Protein AF-L1JF37-F1 (afdb_monomer_lite)

Radius of gyration: 25.91 Å; chains: 1; bounding box: 65×66×70 Å

Secondary structure (DSSP, 8-state):
-PPP---PPPHHHHHHHHHHHHHHHHHHHHHHHHHHHHHHHHHHHHHHHHHHHHHHH-SS--HHHHHHHHHHHHHHHHHSSSPPSSTTSHHHHHHHHHHHHHHHHHHHHHHHHHHHHHHHTTSEEE-TTT-S-EETTEEHHHHHHHHHHHHHHHHHHHHHT--SSHHHHHHHHS-PPPPPPHHHHHHHHHHHHHHHHHTTTTT-SSHHHHHHHHHHHHHHHHHHHHHHHHHHHHHHSHHHHHHHHHHHHHHHHHHHHHHHHTTSEEE-TT-

pLDDT: mean 80.2, std 14.07, range [40.41, 97.81]

Sequence (271 aa):
MQLPLQKVRPIEEQVTLAETTSSRIHQKEEVSVESEGTRLLSGMATVLFLAGYALTHAGHMTYLQLHLFLVLPELWMRFSRPRPLSWAADSVRKVGYMSIFPLALAAITFSSAWDNFIFSKGVFTFDKGSMLGTIGAMPVEEWIWFVDHTTLASIVTLSMLRPRSQDELVAWVDAEPAKRSAVDYGMVLGCLLMSLGGLNFLASENEHLLFLGVCMFFFPPVLALQWWFGLRLFSQRPLEWLGAVGMTSSYVIGLDSWAMREGIWHLSEST

Structure (mmCIF, N/CA/C/O backbone):
data_AF-L1JF37-F1
#
_entry.id   AF-L1JF37-F1
#
loop_
_atom_site.group_PDB
_atom_site.id
_atom_site.type_symbol
_atom_site.label_atom_id
_atom_site.label_alt_id
_atom_site.label_comp_id
_atom_site.label_asym_id
_atom_site.label_entity_id
_atom_site.label_seq_id
_atom_site.pdbx_PDB_ins_code
_atom_site.Cartn_x
_atom_site.Cartn_y
_atom_site.Cartn_z
_atom_site.occupancy
_atom_site.B_iso_or_equiv
_atom_site.auth_seq_id
_atom_site.auth_comp_id
_atom_site.auth_asym_id
_atom_site.auth_atom_id
_atom_site.pdbx_PDB_model_num
ATOM 1 N N . MET A 1 1 ? 39.806 -48.217 -42.658 1.00 45.56 1 MET A N 1
ATOM 2 C CA . MET A 1 1 ? 38.649 -47.920 -41.787 1.00 45.56 1 MET A CA 1
ATOM 3 C C . MET A 1 1 ? 37.650 -47.129 -42.626 1.00 45.56 1 MET A C 1
ATOM 5 O O . MET A 1 1 ? 37.847 -45.940 -42.821 1.00 45.56 1 MET A O 1
ATOM 9 N N . GLN A 1 2 ? 36.694 -47.810 -43.267 1.00 40.41 2 GLN A N 1
ATOM 10 C CA . GLN A 1 2 ? 35.677 -47.181 -44.123 1.00 40.41 2 GLN A CA 1
ATOM 11 C C . GLN A 1 2 ? 34.463 -46.828 -43.256 1.00 40.41 2 GLN A C 1
ATOM 13 O O . GLN A 1 2 ? 33.898 -47.707 -42.610 1.00 40.41 2 GLN A O 1
ATOM 18 N N . LEU A 1 3 ? 34.101 -45.545 -43.204 1.00 44.72 3 LEU A N 1
ATOM 19 C CA . LEU A 1 3 ? 32.860 -45.082 -42.580 1.00 44.72 3 LEU A CA 1
ATOM 20 C C . LEU A 1 3 ? 31.665 -45.483 -43.465 1.00 44.72 3 LEU A C 1
ATOM 22 O O . LEU A 1 3 ? 31.765 -45.362 -44.689 1.00 44.72 3 LEU A O 1
ATOM 26 N N . PRO A 1 4 ? 30.540 -45.948 -42.892 1.00 51.28 4 PRO A N 1
ATOM 27 C CA . PRO A 1 4 ? 29.365 -46.295 -43.677 1.00 51.28 4 PRO A CA 1
ATOM 28 C C . PRO A 1 4 ? 28.695 -45.024 -44.216 1.00 51.28 4 PRO A C 1
ATOM 30 O O . PRO A 1 4 ? 28.443 -44.073 -43.478 1.00 51.28 4 PRO A O 1
ATOM 33 N N . LEU A 1 5 ? 28.395 -45.022 -45.517 1.00 47.44 5 LEU A N 1
ATOM 34 C CA . LEU A 1 5 ? 27.640 -43.967 -46.189 1.00 47.44 5 LEU A CA 1
ATOM 35 C C . LEU A 1 5 ? 26.220 -43.902 -45.610 1.00 47.44 5 LEU A C 1
ATOM 37 O O . LEU A 1 5 ? 25.407 -44.807 -45.806 1.00 47.44 5 LEU A O 1
ATOM 41 N N . GLN A 1 6 ? 25.926 -42.821 -44.890 1.00 54.16 6 GLN A N 1
ATOM 42 C CA . GLN A 1 6 ? 24.590 -42.522 -44.395 1.00 54.16 6 GLN A CA 1
ATOM 43 C C . GLN A 1 6 ? 23.690 -42.217 -45.601 1.00 54.16 6 GLN A C 1
ATOM 45 O O . GLN A 1 6 ? 23.930 -41.275 -46.355 1.00 54.16 6 GLN A O 1
ATOM 50 N N . LYS A 1 7 ? 22.679 -43.062 -45.818 1.00 55.09 7 LYS A N 1
ATOM 51 C CA . LYS A 1 7 ? 21.731 -42.958 -46.933 1.00 55.09 7 LYS A CA 1
ATOM 52 C C . LYS A 1 7 ? 20.938 -41.651 -46.780 1.00 55.09 7 LYS A C 1
ATOM 54 O O . LYS A 1 7 ? 20.049 -41.561 -45.935 1.00 55.09 7 LYS A O 1
ATOM 59 N N . VAL A 1 8 ? 21.303 -40.624 -47.547 1.00 57.53 8 VAL A N 1
ATOM 60 C CA . VAL A 1 8 ? 20.603 -39.331 -47.570 1.00 57.53 8 VAL A CA 1
ATOM 61 C C . VAL A 1 8 ? 19.194 -39.576 -48.110 1.00 57.53 8 VAL A C 1
ATOM 63 O O . VAL A 1 8 ? 19.038 -40.043 -49.238 1.00 57.53 8 VAL A O 1
ATOM 66 N N . ARG A 1 9 ? 18.170 -39.333 -47.281 1.00 63.81 9 ARG A N 1
ATOM 67 C CA . ARG A 1 9 ? 16.766 -39.478 -47.692 1.00 63.81 9 ARG A CA 1
ATOM 68 C C . ARG A 1 9 ? 16.417 -38.430 -48.757 1.00 63.81 9 ARG A C 1
ATOM 70 O O . ARG A 1 9 ? 16.884 -37.296 -48.608 1.00 63.81 9 ARG A O 1
ATOM 77 N N . PRO A 1 10 ? 15.618 -38.778 -49.784 1.00 69.81 10 PRO A N 1
ATOM 78 C CA . PRO A 1 10 ? 15.202 -37.849 -50.833 1.00 69.81 10 PRO A CA 1
ATOM 79 C C . PRO A 1 10 ? 14.579 -36.581 -50.244 1.00 69.81 10 PRO A C 1
ATOM 81 O O . PRO A 1 10 ? 13.869 -36.645 -49.241 1.00 69.81 10 PRO A O 1
ATOM 84 N N . ILE A 1 11 ? 14.844 -35.432 -50.867 1.00 61.59 11 ILE A N 1
ATOM 85 C CA . ILE A 1 11 ? 14.407 -34.109 -50.388 1.00 61.59 11 ILE A CA 1
ATOM 86 C C . ILE A 1 11 ? 12.882 -34.059 -50.195 1.00 61.59 11 ILE A C 1
ATOM 88 O O . ILE A 1 11 ? 12.413 -33.522 -49.196 1.00 61.59 11 ILE A O 1
ATOM 92 N N . GLU A 1 12 ? 12.118 -34.694 -51.084 1.00 63.84 12 GLU A N 1
ATOM 93 C CA . GLU A 1 12 ? 10.652 -34.774 -51.010 1.00 63.84 12 GLU A CA 1
ATOM 94 C C . GLU A 1 12 ? 10.166 -35.454 -49.720 1.00 63.84 12 GLU A C 1
ATOM 96 O O . GLU A 1 12 ? 9.280 -34.938 -49.046 1.00 63.84 12 GLU A O 1
ATOM 101 N N . GLU A 1 13 ? 10.815 -36.545 -49.301 1.00 65.81 13 GLU A N 1
ATOM 102 C CA . GLU A 1 13 ? 10.461 -37.272 -48.077 1.00 65.81 13 GLU A CA 1
ATOM 103 C C . GLU A 1 13 ? 10.762 -36.442 -46.814 1.00 65.81 13 GLU A C 1
ATOM 105 O O . GLU A 1 13 ? 10.062 -36.556 -45.809 1.00 65.81 13 GLU A O 1
ATOM 110 N N . GLN A 1 14 ? 11.775 -35.568 -46.860 1.00 57.34 14 GLN A N 1
ATOM 111 C CA . GLN A 1 14 ? 12.105 -34.668 -45.749 1.00 57.34 14 GLN A CA 1
ATOM 112 C C . GLN A 1 14 ? 11.117 -33.500 -45.630 1.00 57.34 14 GLN A C 1
ATOM 114 O O . GLN A 1 14 ? 10.753 -33.132 -44.512 1.00 57.34 14 GLN A O 1
ATOM 119 N N . VAL A 1 15 ? 10.654 -32.954 -46.759 1.00 64.44 15 VAL A N 1
ATOM 120 C CA . VAL A 1 15 ? 9.655 -31.872 -46.795 1.00 64.44 15 VAL A CA 1
ATOM 121 C C . VAL A 1 15 ? 8.311 -32.368 -46.260 1.00 64.44 15 VAL A C 1
ATOM 123 O O . VAL A 1 15 ? 7.755 -31.751 -45.353 1.00 64.44 15 VAL A O 1
ATOM 126 N N . THR A 1 16 ? 7.840 -33.539 -46.701 1.00 67.69 16 THR A N 1
ATOM 127 C CA . THR A 1 16 ? 6.579 -34.116 -46.202 1.00 67.69 16 THR A CA 1
ATOM 128 C C . THR A 1 16 ? 6.644 -34.431 -44.704 1.00 67.69 16 THR A C 1
ATOM 130 O O . THR A 1 16 ? 5.673 -34.217 -43.973 1.00 67.69 16 THR A O 1
ATOM 133 N N . LEU A 1 17 ? 7.795 -34.902 -44.203 1.00 64.25 17 LEU A N 1
ATOM 134 C CA . LEU A 1 17 ? 7.979 -35.164 -42.773 1.00 64.25 17 LEU A CA 1
ATOM 135 C C . LEU A 1 17 ? 7.948 -33.866 -41.948 1.00 64.25 17 LEU A C 1
ATOM 137 O O . LEU A 1 17 ? 7.364 -33.846 -40.862 1.00 64.25 17 LEU A O 1
ATOM 141 N N . ALA A 1 18 ? 8.550 -32.789 -42.460 1.00 60.25 18 ALA A N 1
ATOM 142 C CA . ALA A 1 18 ? 8.561 -31.478 -41.814 1.00 60.25 18 ALA A CA 1
ATOM 143 C C . ALA A 1 18 ? 7.156 -30.854 -41.763 1.00 60.25 18 ALA A C 1
ATOM 145 O O . ALA A 1 18 ? 6.733 -30.403 -40.698 1.00 60.25 18 ALA A O 1
ATOM 146 N N . GLU A 1 19 ? 6.396 -30.915 -42.858 1.00 66.88 19 GLU A N 1
ATOM 147 C CA . GLU A 1 19 ? 5.010 -30.425 -42.924 1.00 66.88 19 GLU A CA 1
ATOM 148 C C . GLU A 1 19 ? 4.081 -31.211 -41.990 1.00 66.88 19 GLU A C 1
ATOM 150 O O . GLU A 1 19 ? 3.314 -30.626 -41.224 1.00 66.88 19 GLU A O 1
ATOM 155 N N . THR A 1 20 ? 4.207 -32.541 -41.964 1.00 64.88 20 THR A N 1
ATOM 156 C CA . THR A 1 20 ? 3.400 -33.400 -41.079 1.00 64.88 20 THR A CA 1
ATOM 157 C C . THR A 1 20 ? 3.729 -33.158 -39.602 1.00 64.88 20 THR A C 1
ATOM 159 O O . THR A 1 20 ? 2.848 -33.199 -38.741 1.00 64.88 20 THR A O 1
ATOM 162 N N . THR A 1 21 ? 4.998 -32.885 -39.288 1.00 64.31 21 THR A N 1
ATOM 163 C CA . THR A 1 21 ? 5.436 -32.570 -37.920 1.00 64.31 21 THR A CA 1
ATOM 164 C C . THR A 1 21 ? 4.951 -31.185 -37.493 1.00 64.31 21 THR A C 1
ATOM 166 O O . THR A 1 21 ? 4.435 -31.046 -36.386 1.00 64.31 21 THR A O 1
ATOM 169 N N . SER A 1 22 ? 5.034 -30.183 -38.373 1.00 56.69 22 SER A N 1
ATOM 170 C CA . SER A 1 22 ? 4.529 -28.826 -38.124 1.00 56.69 22 SER A CA 1
ATOM 171 C C . SER A 1 22 ? 3.009 -28.808 -37.912 1.00 56.69 22 SER A C 1
ATOM 173 O O . SER A 1 22 ? 2.538 -28.257 -36.917 1.00 56.69 22 SER A O 1
ATOM 175 N N . SER A 1 23 ? 2.251 -29.515 -38.757 1.00 62.59 23 SER A N 1
ATOM 176 C CA . SER A 1 23 ? 0.798 -29.688 -38.614 1.00 62.59 23 SER A CA 1
ATOM 177 C C . SER A 1 23 ? 0.416 -30.339 -37.278 1.00 62.59 23 SER A C 1
ATOM 179 O O . SER A 1 23 ? -0.472 -29.848 -36.580 1.00 62.59 23 SER A O 1
ATOM 181 N N . ARG A 1 24 ? 1.123 -31.402 -36.866 1.00 61.50 24 ARG A N 1
ATOM 182 C CA . ARG A 1 24 ? 0.875 -32.072 -35.578 1.00 61.50 24 ARG A CA 1
ATOM 183 C C . ARG A 1 24 ? 1.222 -31.204 -34.371 1.00 61.50 24 ARG A C 1
ATOM 185 O O . ARG A 1 24 ? 0.562 -31.336 -33.343 1.00 61.50 24 ARG A O 1
ATOM 192 N N . ILE A 1 25 ? 2.247 -30.357 -34.464 1.00 60.72 25 ILE A N 1
ATOM 193 C CA . ILE A 1 25 ? 2.616 -29.429 -33.386 1.00 60.72 25 ILE A CA 1
ATOM 194 C C . ILE A 1 25 ? 1.531 -28.365 -33.223 1.00 60.72 25 ILE A C 1
ATOM 196 O O . ILE A 1 25 ? 1.030 -28.208 -32.112 1.00 60.72 25 ILE A O 1
ATOM 200 N N . HIS A 1 26 ? 1.093 -27.728 -34.313 1.00 52.47 26 HIS A N 1
ATOM 201 C CA . HIS A 1 26 ? 0.022 -26.729 -34.251 1.00 52.47 26 HIS A CA 1
ATOM 202 C C . HIS A 1 26 ? -1.296 -27.305 -33.734 1.00 52.47 26 HIS A C 1
ATOM 204 O O . HIS A 1 26 ? -1.900 -26.727 -32.836 1.00 52.47 26 HIS A O 1
ATOM 210 N N . GLN A 1 27 ? -1.694 -28.489 -34.203 1.00 56.81 27 GLN A N 1
ATOM 211 C CA . GLN A 1 27 ? -2.919 -29.134 -33.729 1.00 56.81 27 GLN A CA 1
ATOM 212 C C . GLN A 1 27 ? -2.840 -29.506 -32.236 1.00 56.81 27 GLN A C 1
ATOM 214 O O . GLN A 1 27 ? -3.824 -29.406 -31.505 1.00 56.81 27 GLN A O 1
ATOM 219 N N . LYS A 1 28 ? -1.663 -29.924 -31.753 1.00 52.75 28 LYS A N 1
ATOM 220 C CA . LYS A 1 28 ? -1.452 -30.246 -30.335 1.00 52.75 28 LYS A CA 1
ATOM 221 C C . LYS A 1 28 ? -1.430 -28.991 -29.456 1.00 52.75 28 LYS A C 1
ATOM 223 O O . LYS A 1 28 ? -1.910 -29.050 -28.324 1.00 52.75 28 LYS A O 1
ATOM 228 N N . GLU A 1 29 ? -0.898 -27.878 -29.957 1.00 51.09 29 GLU A N 1
ATOM 229 C CA . GLU A 1 29 ? -0.951 -26.579 -29.279 1.00 51.09 29 GLU A CA 1
ATOM 230 C C . GLU A 1 29 ? -2.384 -26.047 -29.188 1.00 51.09 29 GLU A C 1
ATOM 232 O O . GLU A 1 29 ? -2.806 -25.681 -28.093 1.00 51.09 29 GLU A O 1
ATOM 237 N N . GLU A 1 30 ? -3.162 -26.087 -30.273 1.00 53.62 30 GLU A N 1
ATOM 238 C CA . GLU A 1 30 ? -4.569 -25.654 -30.282 1.00 53.62 30 GLU A CA 1
ATOM 239 C C . GLU A 1 30 ? -5.420 -26.431 -29.271 1.00 53.62 30 GLU A C 1
ATOM 241 O O . GLU A 1 30 ? -6.056 -25.832 -28.402 1.00 53.62 30 GLU A O 1
ATOM 246 N N . VAL A 1 31 ? -5.354 -27.768 -29.299 1.00 56.53 31 VAL A N 1
ATOM 247 C CA . VAL A 1 31 ? -6.120 -28.630 -28.379 1.00 56.53 31 VAL A CA 1
ATOM 248 C C . VAL A 1 31 ? -5.684 -28.430 -26.919 1.00 56.53 31 VAL A C 1
ATOM 250 O O . VAL A 1 31 ? -6.507 -28.472 -25.998 1.00 56.53 31 VAL A O 1
ATOM 253 N N . SER A 1 32 ? -4.393 -28.178 -26.675 1.00 55.88 32 SER A N 1
ATOM 254 C CA . SER A 1 32 ? -3.889 -27.874 -25.331 1.00 55.88 32 SER A CA 1
ATOM 255 C C . SER A 1 32 ? -4.388 -26.519 -24.828 1.00 55.88 32 SER A C 1
ATOM 257 O O . SER A 1 32 ? -4.741 -26.403 -23.653 1.00 55.88 32 SER A O 1
ATOM 259 N N . VAL A 1 33 ? -4.426 -25.502 -25.690 1.00 59.31 33 VAL A N 1
ATOM 260 C CA . VAL A 1 33 ? -4.891 -24.151 -25.346 1.00 59.31 33 VAL A CA 1
ATOM 261 C C . VAL A 1 33 ? -6.389 -24.150 -25.057 1.00 59.31 33 VAL A C 1
ATOM 263 O O . VAL A 1 33 ? -6.805 -23.549 -24.064 1.00 59.31 33 VAL A O 1
ATOM 266 N N . GLU A 1 34 ? -7.176 -24.867 -25.860 1.00 58.50 34 GLU A N 1
ATOM 267 C CA . GLU A 1 34 ? -8.627 -24.963 -25.704 1.00 58.50 34 GLU A CA 1
ATOM 268 C C . GLU A 1 34 ? -9.007 -25.681 -24.399 1.00 58.50 34 GLU A C 1
ATOM 270 O O . GLU A 1 34 ? -9.746 -25.119 -23.590 1.00 58.50 34 GLU A O 1
ATOM 275 N N . SER A 1 35 ? -8.413 -26.849 -24.105 1.00 59.47 35 SER A N 1
ATOM 276 C CA . SER A 1 35 ? -8.734 -27.596 -22.872 1.00 59.47 35 SER A CA 1
ATOM 277 C C . SER A 1 35 ? -8.312 -26.867 -21.588 1.00 59.47 35 SER A C 1
ATOM 279 O O . SER A 1 35 ? -8.957 -26.995 -20.544 1.00 59.47 35 SER A O 1
ATOM 281 N N . GLU A 1 36 ? -7.236 -26.080 -21.646 1.00 60.03 36 GLU A N 1
ATOM 282 C CA . GLU A 1 36 ? -6.766 -25.286 -20.512 1.00 60.03 36 GLU A CA 1
ATOM 283 C C . GLU A 1 36 ? -7.649 -24.049 -20.309 1.00 60.03 36 GLU A C 1
ATOM 285 O O . GLU A 1 36 ? -8.001 -23.738 -19.173 1.00 60.03 36 GLU A O 1
ATOM 290 N N . GLY A 1 37 ? -8.099 -23.406 -21.393 1.00 59.78 37 GLY A N 1
ATOM 291 C CA . GLY A 1 37 ? -9.076 -22.315 -21.342 1.00 59.78 37 GLY A CA 1
ATOM 292 C C . GLY A 1 37 ? -10.390 -22.735 -20.680 1.00 59.78 37 GLY A C 1
ATOM 293 O O . GLY A 1 37 ? -10.878 -22.041 -19.786 1.00 59.78 37 GLY A O 1
ATOM 294 N N . THR A 1 38 ? -10.925 -23.910 -21.024 1.00 63.88 38 THR A N 1
ATOM 295 C CA . THR A 1 38 ? -12.157 -24.435 -20.406 1.00 63.88 38 THR A CA 1
ATOM 296 C C . THR A 1 38 ? -11.980 -24.723 -18.911 1.00 63.88 38 THR A C 1
ATOM 298 O O . THR A 1 38 ? -12.870 -24.428 -18.114 1.00 63.88 38 THR A O 1
ATOM 301 N N . ARG A 1 39 ? -10.819 -25.253 -18.498 1.00 65.19 39 ARG A N 1
ATOM 302 C CA . ARG A 1 39 ? -10.510 -25.518 -17.078 1.00 65.19 39 ARG A CA 1
ATOM 303 C C . ARG A 1 39 ? -10.412 -24.237 -16.255 1.00 65.19 39 ARG A C 1
ATOM 305 O O . ARG A 1 39 ? -10.885 -24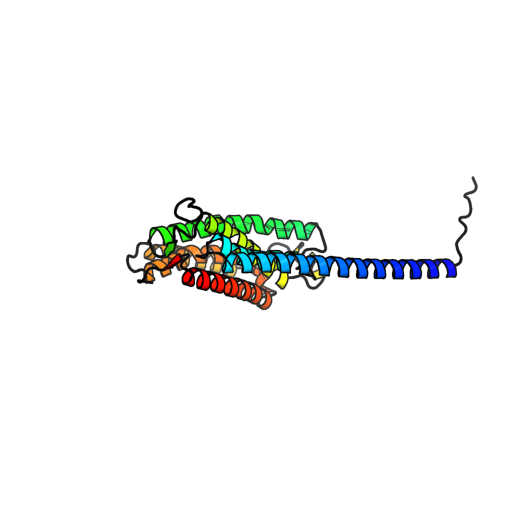.209 -15.123 1.00 65.19 39 ARG A O 1
ATOM 312 N N . LEU A 1 40 ? -9.826 -23.185 -16.819 1.00 62.56 40 LEU A N 1
ATOM 313 C CA . LEU A 1 40 ? -9.704 -21.888 -16.155 1.00 62.56 40 LEU A CA 1
ATOM 314 C C . LEU A 1 40 ? -11.058 -21.211 -15.961 1.00 62.56 40 LEU A C 1
ATOM 316 O O . LEU A 1 40 ? -11.368 -20.774 -14.855 1.00 62.56 40 LEU A O 1
ATOM 320 N N . LEU A 1 41 ? -11.885 -21.194 -17.008 1.00 65.62 41 LEU A N 1
ATOM 321 C CA . LEU A 1 41 ? -13.245 -20.660 -16.935 1.00 65.62 41 LEU A CA 1
ATOM 322 C C . LEU A 1 41 ? -14.101 -21.440 -15.929 1.00 65.62 41 LEU A C 1
ATOM 324 O O . LEU A 1 41 ? -14.813 -20.833 -15.133 1.00 65.62 41 LEU A O 1
ATOM 328 N N . SER A 1 42 ? -13.974 -22.771 -15.901 1.00 68.06 42 SER A N 1
ATOM 329 C CA . SER A 1 42 ? -14.635 -23.615 -14.901 1.00 68.06 42 SER A CA 1
ATOM 330 C C . SER A 1 42 ? -14.177 -23.288 -13.479 1.00 68.06 42 SER A C 1
ATOM 332 O O . SER A 1 42 ? -15.019 -23.160 -12.597 1.00 68.06 42 SER A O 1
ATOM 334 N N . GLY A 1 43 ? -12.869 -23.138 -13.246 1.00 67.94 43 GLY A N 1
ATOM 335 C CA . GLY A 1 43 ? -12.333 -22.804 -11.925 1.00 67.94 43 GLY A CA 1
ATOM 336 C C . GLY A 1 43 ? -12.818 -21.441 -11.434 1.00 67.94 43 GLY A C 1
ATOM 337 O O . GLY A 1 43 ? -13.275 -21.320 -10.302 1.00 67.94 43 GLY A O 1
ATOM 338 N N . MET A 1 44 ? -12.805 -20.427 -12.300 1.00 66.50 44 MET A N 1
ATOM 339 C CA . MET A 1 44 ? -13.330 -19.099 -11.972 1.00 66.50 44 MET A CA 1
ATOM 340 C C . MET A 1 44 ? -14.822 -19.113 -11.667 1.00 66.50 44 MET A C 1
ATOM 342 O O . MET A 1 44 ? -15.246 -18.490 -10.700 1.00 66.50 44 MET A O 1
ATOM 346 N N . ALA A 1 45 ? -15.612 -19.826 -12.472 1.00 70.69 45 ALA A N 1
ATOM 347 C CA . ALA A 1 45 ? -17.041 -19.964 -12.233 1.00 70.69 45 ALA A CA 1
ATOM 348 C C . ALA A 1 45 ? -17.305 -20.615 -10.871 1.00 70.69 45 ALA A C 1
ATOM 350 O O . ALA A 1 45 ? -18.184 -20.161 -10.146 1.00 70.69 45 ALA A O 1
ATOM 351 N N . THR A 1 46 ? -16.507 -21.614 -10.478 1.00 73.94 46 THR A N 1
ATOM 352 C CA . THR A 1 46 ? -16.585 -22.214 -9.141 1.00 73.94 46 THR A CA 1
ATOM 353 C C . THR A 1 46 ? -16.249 -21.208 -8.045 1.00 73.94 46 THR A C 1
ATOM 355 O O . THR A 1 46 ? -16.995 -21.115 -7.077 1.00 73.94 46 THR A O 1
ATOM 358 N N . VAL A 1 47 ? -15.175 -20.428 -8.177 1.00 69.06 47 VAL A N 1
ATOM 359 C CA . VAL A 1 47 ? -14.800 -19.463 -7.132 1.00 69.06 47 VAL A CA 1
ATOM 360 C C . VAL A 1 47 ? -15.816 -18.316 -7.033 1.00 69.06 47 VAL A C 1
ATOM 362 O O . VAL A 1 47 ? -16.221 -17.965 -5.929 1.00 69.06 47 VAL A O 1
ATOM 365 N N . LEU A 1 48 ? -16.299 -17.783 -8.159 1.00 74.25 48 LEU A N 1
ATOM 366 C CA . LEU A 1 48 ? -17.359 -16.766 -8.188 1.00 74.25 48 LEU A CA 1
ATOM 367 C C . LEU A 1 48 ? -18.674 -17.299 -7.615 1.00 74.25 48 LEU A C 1
ATOM 369 O O . LEU A 1 48 ? -19.353 -16.590 -6.876 1.00 74.25 48 LEU A O 1
ATOM 373 N N . PHE A 1 49 ? -19.017 -18.554 -7.912 1.00 78.25 49 PHE A N 1
ATOM 374 C CA . PHE A 1 49 ? -20.172 -19.220 -7.321 1.00 78.25 49 PHE A CA 1
ATOM 375 C C . PHE A 1 49 ? -20.015 -19.372 -5.808 1.00 78.25 49 PHE A C 1
ATOM 377 O O . PHE A 1 49 ? -20.945 -19.058 -5.078 1.00 78.25 49 PHE A O 1
ATOM 384 N N . LEU A 1 50 ? -18.846 -19.797 -5.320 1.00 73.94 50 LEU A N 1
ATOM 385 C CA . LEU A 1 50 ? -18.578 -19.919 -3.885 1.00 73.94 50 LEU A CA 1
ATOM 386 C C . LEU A 1 50 ? -18.601 -18.557 -3.180 1.00 73.94 50 LEU A C 1
ATOM 388 O O . LEU A 1 50 ? -19.164 -18.461 -2.094 1.00 73.94 50 LEU A O 1
ATOM 392 N N . ALA A 1 51 ? -18.060 -17.506 -3.803 1.00 71.88 51 ALA A N 1
ATOM 393 C CA . ALA A 1 51 ? -18.121 -16.141 -3.282 1.00 71.88 51 ALA A CA 1
ATOM 394 C C . ALA A 1 51 ? -19.570 -15.626 -3.227 1.00 71.88 51 ALA A C 1
ATOM 396 O O . ALA A 1 51 ? -20.019 -15.148 -2.188 1.00 71.88 51 ALA A O 1
ATOM 397 N N . GLY A 1 52 ? -20.342 -15.797 -4.306 1.00 75.19 52 GLY A N 1
ATOM 398 C CA . GLY A 1 52 ? -21.760 -15.427 -4.344 1.00 75.19 52 GLY A CA 1
ATOM 399 C C . GLY A 1 52 ? -22.625 -16.250 -3.383 1.00 75.19 52 GLY A C 1
ATOM 400 O O . GLY A 1 52 ? -23.530 -15.719 -2.740 1.00 75.19 52 GLY A O 1
ATOM 401 N N . TYR A 1 53 ? -22.326 -17.538 -3.223 1.00 75.56 53 TYR A N 1
ATOM 402 C CA . TYR A 1 53 ? -22.983 -18.409 -2.252 1.00 75.56 53 TYR A CA 1
ATOM 403 C C . TYR A 1 53 ? -22.680 -17.965 -0.816 1.00 75.56 53 TYR A C 1
ATOM 405 O O . TYR A 1 53 ? -23.600 -17.835 -0.011 1.00 75.56 53 TYR A O 1
ATOM 413 N N . ALA A 1 54 ? -21.414 -17.667 -0.508 1.00 69.62 54 ALA A N 1
ATOM 414 C CA . ALA A 1 54 ? -20.998 -17.172 0.801 1.00 69.62 54 ALA A CA 1
ATOM 415 C C . ALA A 1 54 ? -21.693 -15.851 1.165 1.00 69.62 54 ALA A C 1
ATOM 417 O O . ALA A 1 54 ? -22.160 -15.715 2.293 1.00 69.62 54 ALA A O 1
ATOM 418 N N . LEU A 1 55 ? -21.829 -14.924 0.210 1.00 70.25 55 LEU A N 1
ATOM 419 C CA . LEU A 1 55 ? -22.546 -13.661 0.411 1.00 70.25 55 LEU A CA 1
ATOM 420 C C . LEU A 1 55 ? -24.047 -13.849 0.650 1.00 70.25 55 LEU A C 1
ATOM 422 O O . LEU A 1 55 ? -24.631 -13.175 1.486 1.00 70.25 55 LEU A O 1
ATOM 426 N N . THR A 1 56 ? -24.686 -14.756 -0.087 1.00 69.62 56 THR A N 1
ATOM 427 C CA . THR A 1 56 ? -26.147 -14.945 -0.014 1.00 69.62 56 THR A CA 1
ATOM 428 C C . THR A 1 56 ? -26.606 -15.731 1.213 1.00 69.62 56 THR A C 1
ATOM 430 O O . THR A 1 56 ? -27.777 -15.652 1.575 1.00 69.62 56 THR A O 1
ATOM 433 N N . HIS A 1 57 ? -25.708 -16.487 1.850 1.00 65.81 57 HIS A N 1
ATOM 434 C CA . HIS A 1 57 ? -26.033 -17.362 2.984 1.00 65.81 57 HIS A CA 1
ATOM 435 C C . HIS A 1 57 ? -25.436 -16.888 4.314 1.00 65.81 57 HIS A C 1
ATOM 437 O O . HIS A 1 57 ? -25.695 -17.501 5.351 1.00 65.81 57 HIS A O 1
ATOM 443 N N . ALA A 1 58 ? -24.654 -15.809 4.309 1.00 67.75 58 ALA A N 1
ATOM 444 C CA . ALA A 1 58 ? -24.195 -15.173 5.529 1.00 67.75 58 ALA A CA 1
ATOM 445 C C . ALA A 1 58 ? -25.225 -14.140 6.001 1.00 67.75 58 ALA A C 1
ATOM 447 O O . ALA A 1 58 ? -25.680 -13.303 5.230 1.00 67.75 58 ALA A O 1
ATOM 448 N N . GLY A 1 59 ? -25.594 -14.194 7.284 1.00 70.31 59 GLY A N 1
ATOM 449 C CA . GLY A 1 59 ? -26.440 -13.161 7.895 1.00 70.31 59 GLY A CA 1
ATOM 450 C C . GLY A 1 59 ? -25.720 -11.819 8.090 1.00 70.31 59 GLY A C 1
ATOM 451 O O . GLY A 1 59 ? -26.381 -10.819 8.347 1.00 70.31 59 GLY A O 1
ATOM 452 N N . HIS A 1 60 ? -24.386 -11.811 7.983 1.00 82.31 60 HIS A N 1
ATOM 453 C CA . HIS A 1 60 ? -23.498 -10.653 8.098 1.00 82.31 60 HIS A CA 1
ATOM 454 C C . HIS A 1 60 ? -22.216 -10.920 7.298 1.00 82.31 60 HIS A C 1
ATOM 456 O O . HIS A 1 60 ? -21.703 -12.043 7.355 1.00 82.31 60 HIS A O 1
ATOM 462 N N . MET A 1 61 ? -21.681 -9.924 6.585 1.00 86.81 61 MET A N 1
ATOM 463 C CA . MET A 1 61 ? -20.427 -10.095 5.848 1.00 86.81 61 MET A CA 1
ATOM 464 C C . MET A 1 61 ? -19.239 -10.159 6.812 1.00 86.81 61 MET A C 1
ATOM 466 O O . MET A 1 61 ? -19.101 -9.325 7.705 1.00 86.81 61 MET A O 1
ATOM 470 N N . THR A 1 62 ? -18.374 -11.155 6.657 1.00 90.62 62 THR A N 1
ATOM 471 C CA . THR A 1 62 ? -17.128 -11.233 7.431 1.00 90.62 62 THR A CA 1
ATOM 472 C C . THR A 1 62 ? -15.984 -10.571 6.679 1.00 90.62 62 THR A C 1
ATOM 474 O O . THR A 1 62 ? -15.986 -10.488 5.448 1.00 90.62 62 THR A O 1
ATOM 477 N N . TYR A 1 63 ? -14.955 -10.160 7.412 1.00 90.69 63 TYR A N 1
ATOM 478 C CA . TYR A 1 63 ? -13.747 -9.616 6.809 1.00 90.69 63 TYR A CA 1
ATOM 479 C C . TYR A 1 63 ? -13.092 -10.659 5.879 1.00 90.69 63 TYR A C 1
ATOM 481 O O . TYR A 1 63 ? -12.767 -10.379 4.729 1.00 90.69 63 TYR A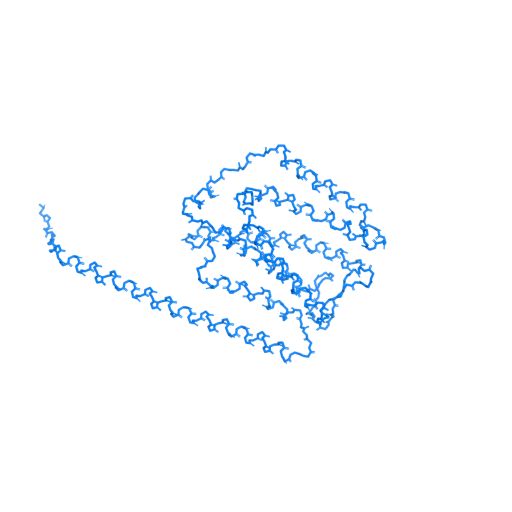 O 1
ATOM 489 N N . LEU A 1 64 ? -13.050 -11.930 6.282 1.00 88.38 64 LEU A N 1
ATOM 490 C CA . LEU A 1 64 ? -12.530 -12.990 5.413 1.00 88.38 64 LEU A CA 1
ATOM 491 C C . LEU A 1 64 ? -13.317 -13.149 4.094 1.00 88.38 64 LEU A C 1
ATOM 493 O O . LEU A 1 64 ? -12.733 -13.493 3.065 1.00 88.38 64 LEU A O 1
ATOM 497 N N . GLN A 1 65 ? -14.632 -12.909 4.097 1.00 88.56 65 GLN A N 1
ATOM 498 C CA . GLN A 1 65 ? -15.426 -12.918 2.865 1.00 88.56 65 GLN A CA 1
ATOM 499 C C . GLN A 1 65 ? -15.067 -11.748 1.951 1.00 88.56 65 GLN A C 1
ATOM 501 O O . GLN A 1 65 ? -14.988 -11.952 0.741 1.00 88.56 65 GLN A O 1
ATOM 506 N N . LEU A 1 66 ? -14.795 -10.564 2.507 1.00 90.00 66 LEU A N 1
ATOM 507 C CA . LEU A 1 66 ? -14.286 -9.424 1.743 1.00 90.00 66 LEU A CA 1
ATOM 508 C C . LEU A 1 66 ? -12.952 -9.769 1.062 1.00 90.00 66 LEU A C 1
ATOM 510 O O . LEU A 1 66 ? -12.791 -9.509 -0.131 1.00 90.00 66 LEU A O 1
ATOM 514 N N . HIS A 1 67 ? -12.032 -10.431 1.773 1.00 89.69 67 HIS A N 1
ATOM 515 C CA . HIS A 1 67 ? -10.735 -10.853 1.221 1.00 89.69 67 HIS A CA 1
ATOM 516 C C . HIS A 1 67 ? -10.858 -11.745 -0.004 1.00 89.69 67 HIS A C 1
ATOM 518 O O . HIS A 1 67 ? -10.022 -11.655 -0.902 1.00 89.69 67 HIS A O 1
ATOM 524 N N . LEU A 1 68 ? -11.908 -12.568 -0.100 1.00 88.00 68 LEU A N 1
ATOM 525 C CA . LEU A 1 68 ? -12.129 -13.369 -1.304 1.00 88.00 68 LEU A CA 1
ATOM 526 C C . LEU A 1 68 ? -12.156 -12.475 -2.542 1.00 88.00 68 LEU A C 1
ATOM 528 O O . LEU A 1 68 ? -11.504 -12.811 -3.526 1.00 88.00 68 LEU A O 1
ATOM 532 N N . PHE A 1 69 ? -12.819 -11.318 -2.470 1.00 88.62 69 PHE A N 1
ATOM 533 C CA . PHE A 1 69 ? -12.904 -10.360 -3.571 1.00 88.62 69 PHE A CA 1
ATOM 534 C C . PHE A 1 69 ? -11.566 -9.705 -3.892 1.00 88.62 69 PHE A C 1
ATOM 536 O O . PHE A 1 69 ? -11.338 -9.373 -5.050 1.00 88.62 69 PHE A O 1
ATOM 543 N N . LEU A 1 70 ? -10.654 -9.571 -2.934 1.00 88.31 70 LEU A N 1
ATOM 544 C CA . LEU A 1 70 ? -9.299 -9.104 -3.223 1.00 88.31 70 LEU A CA 1
ATOM 545 C C . LEU A 1 70 ? -8.478 -10.181 -3.954 1.00 88.31 70 LEU A C 1
ATOM 547 O O . LEU A 1 70 ? -7.817 -9.891 -4.950 1.00 88.31 70 LEU A O 1
ATOM 551 N N . VAL A 1 71 ? -8.626 -11.444 -3.548 1.00 87.38 71 VAL A N 1
ATOM 552 C CA . VAL A 1 71 ? -7.890 -12.588 -4.108 1.00 87.38 71 VAL A CA 1
ATOM 553 C C . VAL A 1 71 ? -8.404 -13.011 -5.495 1.00 87.38 71 VAL A C 1
ATOM 555 O O . VAL A 1 71 ? -7.628 -13.494 -6.325 1.00 87.38 71 VAL A O 1
ATOM 558 N N . LEU A 1 72 ? -9.696 -12.835 -5.805 1.00 85.38 72 LEU A N 1
ATOM 559 C CA . LEU A 1 72 ? -10.272 -13.210 -7.111 1.00 85.38 72 LEU A CA 1
ATOM 560 C C . LEU A 1 72 ? -9.526 -12.618 -8.319 1.00 85.38 72 LEU A C 1
ATOM 562 O O . LEU A 1 72 ? -9.143 -13.396 -9.201 1.00 85.38 72 LEU A O 1
ATOM 566 N N . PRO A 1 73 ? -9.319 -11.289 -8.417 1.00 84.75 73 PRO A N 1
ATOM 567 C CA . PRO A 1 73 ? -8.600 -10.702 -9.539 1.00 84.75 73 PRO A CA 1
ATOM 568 C C . PRO A 1 73 ? -7.145 -11.174 -9.601 1.00 84.75 73 PRO A C 1
ATOM 570 O O . PRO A 1 73 ? -6.629 -11.376 -10.700 1.00 84.75 73 PRO A O 1
ATOM 573 N N . GLU A 1 74 ? -6.489 -11.427 -8.465 1.00 83.00 74 GLU A N 1
ATOM 574 C CA . GLU A 1 74 ? -5.127 -11.972 -8.446 1.00 83.00 74 GLU A CA 1
ATOM 575 C C . GLU A 1 74 ? -5.059 -13.363 -9.075 1.00 83.00 74 GLU A C 1
ATOM 577 O O . GLU A 1 74 ? -4.235 -13.615 -9.962 1.00 83.00 74 GLU A O 1
ATOM 582 N N . LEU A 1 75 ? -5.953 -14.263 -8.653 1.00 81.94 75 LEU A N 1
ATOM 583 C CA . LEU A 1 75 ? -6.059 -15.600 -9.230 1.00 81.94 75 LEU A CA 1
ATOM 584 C C . LEU A 1 75 ? -6.395 -15.497 -10.715 1.00 81.94 75 LEU A C 1
ATOM 586 O O . LEU A 1 75 ? -5.731 -16.123 -11.542 1.00 81.94 75 LEU A O 1
ATOM 590 N N . TRP A 1 76 ? -7.368 -14.661 -11.073 1.00 81.00 76 TRP A N 1
ATOM 591 C CA . TRP A 1 76 ? -7.750 -14.455 -12.463 1.00 81.00 76 TRP A CA 1
ATOM 592 C C . TRP A 1 76 ? -6.566 -14.025 -13.325 1.00 81.00 76 TRP A C 1
ATOM 594 O O . TRP A 1 76 ? -6.307 -14.653 -14.349 1.00 81.00 76 TRP A O 1
ATOM 604 N N . MET A 1 77 ? -5.804 -13.016 -12.912 1.00 77.50 77 MET A N 1
ATOM 605 C CA . MET A 1 77 ? -4.648 -12.535 -13.672 1.00 77.50 77 MET A CA 1
ATOM 606 C C . MET A 1 77 ? -3.514 -13.559 -13.726 1.00 77.50 77 MET A C 1
ATOM 608 O O . MET A 1 77 ? -2.857 -13.693 -14.759 1.00 77.50 77 MET A O 1
ATOM 612 N N . ARG A 1 78 ? -3.296 -14.326 -12.651 1.00 71.50 78 ARG A N 1
ATOM 613 C CA . ARG A 1 78 ? -2.285 -15.395 -12.614 1.00 71.50 78 ARG A CA 1
ATOM 614 C C . ARG A 1 78 ? -2.593 -16.515 -13.604 1.00 71.50 78 ARG A C 1
ATOM 616 O O . ARG A 1 78 ? -1.676 -17.151 -14.132 1.00 71.50 78 ARG A O 1
ATOM 623 N N . PHE A 1 79 ? -3.873 -16.766 -13.837 1.00 72.69 79 PHE A N 1
ATOM 624 C CA . PHE A 1 79 ? -4.336 -17.862 -14.669 1.00 72.69 79 PHE A CA 1
ATOM 625 C C . PHE A 1 79 ? -4.728 -17.442 -16.092 1.00 72.69 79 PHE A C 1
ATOM 627 O O . PHE A 1 79 ? -4.633 -18.262 -17.003 1.00 72.69 79 PHE A O 1
ATOM 634 N N . SER A 1 80 ? -5.092 -16.182 -16.321 1.00 67.56 80 SER A N 1
ATOM 635 C CA . SER A 1 80 ? -5.525 -15.672 -17.627 1.00 67.56 80 SER A CA 1
ATOM 636 C C . SER A 1 80 ? -4.421 -15.663 -18.680 1.00 67.56 80 SER A C 1
ATOM 638 O O . SER A 1 80 ? -3.235 -15.507 -18.384 1.00 67.56 80 SER A O 1
ATOM 640 N N . ARG A 1 81 ? -4.824 -15.815 -19.948 1.00 62.00 81 ARG A N 1
ATOM 641 C CA . ARG A 1 81 ? -3.944 -15.686 -21.117 1.00 62.00 81 ARG A CA 1
ATOM 642 C C . ARG A 1 81 ? -4.247 -14.392 -21.890 1.00 62.00 81 ARG A C 1
ATOM 644 O O . ARG A 1 81 ? -5.419 -14.072 -22.049 1.00 62.00 81 ARG A O 1
ATOM 651 N N . PRO A 1 82 ? -3.226 -13.697 -22.428 1.00 60.97 82 PRO A N 1
ATOM 652 C CA . PRO A 1 82 ? -1.800 -13.966 -22.258 1.00 60.97 82 PRO A CA 1
ATOM 653 C C . PRO A 1 82 ? -1.366 -13.669 -20.817 1.00 60.97 82 PRO A C 1
ATOM 655 O O . PRO A 1 82 ? -1.739 -12.641 -20.261 1.00 60.97 82 PRO A O 1
ATOM 658 N N . ARG A 1 83 ? -0.573 -14.570 -20.221 1.00 60.44 83 ARG A N 1
ATOM 659 C CA . ARG A 1 83 ? -0.116 -14.391 -18.837 1.00 60.44 83 ARG A CA 1
ATOM 660 C C . ARG A 1 83 ? 0.636 -13.061 -18.732 1.00 60.44 83 ARG A C 1
ATOM 662 O O . ARG A 1 83 ? 1.448 -12.777 -19.627 1.00 60.44 83 ARG A O 1
ATOM 669 N N . PRO A 1 84 ? 0.365 -12.241 -17.705 1.00 55.19 84 PRO A N 1
ATOM 670 C CA . PRO A 1 84 ? 1.040 -10.967 -17.545 1.00 55.19 84 PRO A CA 1
ATOM 671 C C . PRO A 1 84 ? 2.554 -11.171 -17.512 1.00 55.19 84 PRO A C 1
ATOM 673 O O . PRO A 1 84 ? 3.082 -12.111 -16.919 1.00 55.19 84 PRO A O 1
ATOM 676 N N . LEU A 1 85 ? 3.252 -10.378 -18.314 1.00 50.25 85 LEU A N 1
ATOM 677 C CA . LEU A 1 85 ? 4.461 -10.826 -18.988 1.00 50.25 85 LEU A CA 1
ATOM 678 C C . LEU A 1 85 ? 5.717 -10.413 -18.238 1.00 50.25 85 LEU A C 1
ATOM 680 O O . LEU A 1 85 ? 6.327 -9.383 -18.491 1.00 50.25 85 LEU A O 1
ATOM 684 N N . SER A 1 86 ? 6.133 -11.339 -17.392 1.00 45.84 86 SER A N 1
ATOM 685 C CA . SER A 1 86 ? 7.534 -11.660 -17.099 1.00 45.84 86 SER A CA 1
ATOM 686 C C . SER A 1 86 ? 7.850 -13.152 -17.351 1.00 45.84 86 SER A C 1
ATOM 688 O O . SER A 1 86 ? 8.910 -13.645 -16.983 1.00 45.84 86 SER A O 1
ATOM 690 N N . TRP A 1 87 ? 6.930 -13.913 -17.966 1.00 51.62 87 TRP A N 1
ATOM 691 C CA . TRP A 1 87 ? 6.869 -15.380 -17.834 1.00 51.62 87 TRP A CA 1
ATOM 692 C C . TRP A 1 87 ? 7.485 -16.189 -18.990 1.00 51.62 87 TRP A C 1
ATOM 694 O O . TRP A 1 87 ? 7.319 -17.406 -19.017 1.00 51.62 87 TRP A O 1
ATOM 704 N N . ALA A 1 88 ? 8.187 -15.558 -19.935 1.00 48.50 88 ALA A N 1
ATOM 705 C CA . ALA A 1 88 ? 8.861 -16.289 -21.016 1.00 48.50 88 ALA A CA 1
ATOM 706 C C . ALA A 1 88 ? 10.205 -16.904 -20.573 1.00 48.50 88 ALA A C 1
ATOM 708 O O . ALA A 1 88 ? 10.596 -17.950 -21.080 1.00 48.50 88 ALA A O 1
ATOM 709 N N . ALA A 1 89 ? 10.882 -16.293 -19.593 1.00 55.97 89 ALA A N 1
ATOM 710 C CA . ALA A 1 89 ? 12.133 -16.790 -19.029 1.00 55.97 89 ALA A CA 1
ATOM 711 C C . ALA A 1 89 ? 11.980 -17.044 -17.522 1.00 55.97 89 ALA A C 1
ATOM 713 O O . ALA A 1 89 ? 11.533 -16.178 -16.767 1.00 55.97 89 ALA A O 1
ATOM 714 N N . ASP A 1 90 ? 12.388 -18.230 -17.069 1.00 61.12 90 ASP A N 1
ATOM 715 C CA . ASP A 1 90 ? 12.327 -18.637 -15.660 1.00 61.12 90 ASP A CA 1
ATOM 716 C C . ASP A 1 90 ? 13.057 -17.667 -14.714 1.00 61.12 90 ASP A C 1
ATOM 718 O O . ASP A 1 90 ? 12.652 -17.507 -13.562 1.00 61.12 90 ASP A O 1
ATOM 722 N N . SER A 1 91 ? 14.113 -17.004 -15.191 1.00 56.84 91 SER A N 1
ATOM 723 C CA . SER A 1 91 ? 14.899 -16.020 -14.440 1.00 56.84 91 SER A CA 1
ATOM 724 C C . SER A 1 91 ? 14.106 -14.750 -14.129 1.00 56.84 91 SER A C 1
ATOM 726 O O . SER A 1 91 ? 14.059 -14.325 -12.978 1.00 56.84 91 SER A O 1
ATOM 728 N N . VAL A 1 92 ? 13.423 -14.182 -15.123 1.00 57.97 92 VAL A N 1
ATOM 729 C CA . VAL A 1 92 ? 12.628 -12.951 -14.978 1.00 57.97 92 VAL A CA 1
ATOM 730 C C . VAL A 1 92 ? 11.392 -13.214 -14.118 1.00 57.97 92 VAL A C 1
ATOM 732 O O . VAL A 1 92 ? 11.050 -12.401 -13.260 1.00 57.97 92 VAL A O 1
ATOM 735 N N . ARG A 1 93 ? 10.781 -14.400 -14.256 1.00 63.94 93 ARG A N 1
ATOM 736 C CA . ARG A 1 93 ? 9.704 -14.854 -13.367 1.00 63.94 93 ARG A CA 1
ATOM 737 C C . ARG A 1 93 ? 10.185 -14.937 -11.918 1.00 63.94 93 ARG A C 1
ATOM 739 O O . ARG A 1 93 ? 9.511 -14.427 -11.030 1.00 63.94 93 ARG A O 1
ATOM 746 N N . LYS A 1 94 ? 11.351 -15.545 -11.668 1.00 64.12 94 LYS A N 1
ATOM 747 C CA . LYS A 1 94 ? 11.921 -15.626 -10.315 1.00 64.12 94 LYS A CA 1
ATOM 748 C C . LYS A 1 94 ? 12.185 -14.238 -9.746 1.00 64.12 94 LYS A C 1
ATOM 750 O O . LYS A 1 94 ? 11.712 -13.969 -8.656 1.00 64.12 94 LYS A O 1
ATOM 755 N N . VAL A 1 95 ? 12.858 -13.349 -10.471 1.00 65.56 95 VAL A N 1
ATOM 756 C CA . VAL A 1 95 ? 13.167 -12.000 -9.964 1.00 65.56 95 VAL A CA 1
ATOM 757 C C . VAL A 1 95 ? 11.892 -11.193 -9.695 1.00 65.56 95 VAL A C 1
ATOM 759 O O . VAL A 1 95 ? 11.762 -10.633 -8.612 1.00 65.56 95 VAL A O 1
ATOM 762 N N . GLY A 1 96 ? 10.915 -11.207 -10.609 1.00 68.94 96 GLY A N 1
ATOM 763 C CA . GLY A 1 96 ? 9.652 -10.478 -10.437 1.00 68.94 96 GLY A CA 1
ATOM 764 C C . GLY A 1 96 ? 8.787 -10.992 -9.279 1.00 68.94 96 GLY A C 1
ATOM 765 O O . GLY A 1 96 ? 8.236 -10.200 -8.519 1.00 68.94 96 GLY A O 1
ATOM 766 N N . TYR A 1 97 ? 8.697 -12.310 -9.074 1.00 67.88 97 TYR A N 1
ATOM 767 C CA . TYR A 1 97 ? 7.984 -12.858 -7.910 1.00 67.88 97 TYR A CA 1
ATOM 768 C C . TYR A 1 97 ? 8.761 -12.669 -6.611 1.00 67.88 97 TYR A C 1
ATOM 770 O O . TYR A 1 97 ? 8.171 -12.368 -5.576 1.00 67.88 97 TYR A O 1
ATOM 778 N N . MET A 1 98 ? 10.086 -12.806 -6.658 1.00 75.75 98 MET A N 1
ATOM 779 C CA . MET A 1 98 ? 10.929 -12.554 -5.495 1.00 75.75 98 MET A CA 1
ATOM 780 C C . MET A 1 98 ? 10.917 -11.082 -5.096 1.00 75.75 98 MET A C 1
ATOM 782 O O . MET A 1 98 ? 11.113 -10.819 -3.919 1.00 75.75 98 MET A O 1
ATOM 786 N N . SER A 1 99 ? 10.629 -10.137 -6.003 1.00 77.81 99 SER A N 1
ATOM 787 C CA . SER A 1 99 ? 10.448 -8.727 -5.635 1.00 77.81 99 SER A CA 1
ATOM 788 C C . SER A 1 99 ? 9.141 -8.439 -4.896 1.00 77.81 99 SER A C 1
ATOM 790 O O . SER A 1 99 ? 9.091 -7.463 -4.156 1.00 77.81 99 SER A O 1
ATOM 792 N N . ILE A 1 100 ? 8.115 -9.293 -5.007 1.00 84.12 100 ILE A N 1
ATOM 793 C CA . ILE A 1 100 ? 6.868 -9.123 -4.235 1.00 84.12 100 ILE A CA 1
ATOM 794 C C . ILE A 1 100 ? 7.138 -9.322 -2.744 1.00 84.12 100 ILE A C 1
ATOM 796 O O . ILE A 1 100 ? 6.591 -8.602 -1.923 1.00 84.12 100 ILE A O 1
ATOM 800 N N . PHE A 1 101 ? 8.029 -10.246 -2.380 1.00 86.50 101 PHE A N 1
ATOM 801 C CA . PHE A 1 101 ? 8.336 -10.529 -0.979 1.00 86.50 101 PHE A CA 1
ATOM 802 C C . PHE A 1 101 ? 8.879 -9.316 -0.191 1.00 86.50 101 PHE A C 1
ATOM 804 O O . PHE A 1 101 ? 8.277 -8.967 0.824 1.00 86.50 101 PHE A O 1
ATOM 811 N N . PRO A 1 102 ? 9.963 -8.628 -0.613 1.00 87.38 102 PRO A N 1
ATOM 812 C CA . PRO A 1 102 ? 10.437 -7.438 0.085 1.00 87.38 102 PRO A CA 1
ATOM 813 C C . PRO A 1 102 ? 9.432 -6.281 0.017 1.00 87.38 102 PRO A C 1
ATOM 815 O O . PRO A 1 102 ? 9.376 -5.499 0.962 1.00 87.38 102 PRO A O 1
ATOM 818 N N . LEU A 1 103 ? 8.616 -6.179 -1.042 1.00 88.31 103 LEU A N 1
ATOM 819 C CA . LEU A 1 103 ? 7.535 -5.189 -1.115 1.00 88.31 103 LEU A CA 1
ATOM 820 C C . LEU A 1 103 ? 6.441 -5.472 -0.081 1.00 88.31 103 LEU A C 1
ATOM 822 O O . LEU A 1 103 ? 6.047 -4.562 0.637 1.00 88.31 103 LEU A O 1
ATOM 826 N N . ALA A 1 104 ? 6.000 -6.723 0.047 1.00 90.25 104 ALA A N 1
ATOM 827 C CA . ALA A 1 104 ? 5.011 -7.136 1.036 1.00 90.25 104 ALA A CA 1
ATOM 828 C C . ALA A 1 104 ? 5.552 -6.968 2.460 1.00 90.25 104 ALA A C 1
ATOM 830 O O . ALA A 1 104 ? 4.838 -6.494 3.334 1.00 90.25 104 ALA A O 1
ATOM 831 N N . LEU A 1 105 ? 6.832 -7.274 2.698 1.00 90.44 105 LEU A N 1
ATOM 832 C CA . LEU A 1 105 ? 7.469 -7.027 3.991 1.00 90.44 105 LEU A CA 1
ATOM 833 C C . LEU A 1 105 ? 7.523 -5.530 4.326 1.00 90.44 105 LEU A C 1
ATOM 835 O O . LEU A 1 105 ? 7.243 -5.144 5.462 1.00 90.44 105 LEU A O 1
ATOM 839 N N . ALA A 1 106 ? 7.862 -4.688 3.347 1.00 88.56 106 ALA A N 1
ATOM 840 C CA . ALA A 1 106 ? 7.841 -3.240 3.513 1.00 88.56 106 ALA A CA 1
ATOM 841 C C . ALA A 1 106 ? 6.418 -2.739 3.791 1.00 88.56 106 ALA A C 1
ATOM 843 O O . ALA A 1 106 ? 6.234 -1.979 4.737 1.00 88.56 106 ALA A O 1
ATOM 844 N N . ALA A 1 107 ? 5.425 -3.217 3.037 1.00 90.25 107 ALA A N 1
ATOM 845 C CA . ALA A 1 107 ? 4.017 -2.884 3.224 1.00 90.25 107 ALA A CA 1
ATOM 846 C C . ALA A 1 107 ? 3.516 -3.306 4.607 1.00 90.25 107 ALA A C 1
ATOM 848 O O . ALA A 1 107 ? 2.966 -2.481 5.317 1.00 90.25 107 ALA A O 1
ATOM 849 N N . ILE A 1 108 ? 3.792 -4.533 5.053 1.00 91.69 108 ILE A N 1
ATOM 850 C CA . ILE A 1 108 ? 3.429 -4.985 6.400 1.00 91.69 108 ILE A CA 1
ATOM 851 C C . ILE A 1 108 ? 4.069 -4.080 7.450 1.00 91.69 108 ILE A C 1
ATOM 853 O O . ILE A 1 108 ? 3.376 -3.574 8.324 1.00 91.69 108 ILE A O 1
ATOM 857 N N . THR A 1 109 ? 5.380 -3.847 7.371 1.00 89.56 109 THR A N 1
ATOM 858 C CA . THR A 1 109 ? 6.105 -3.060 8.384 1.00 89.56 109 THR A CA 1
ATOM 859 C C . THR A 1 109 ? 5.571 -1.633 8.460 1.00 89.56 109 THR A C 1
ATOM 861 O O . THR A 1 109 ? 5.379 -1.086 9.543 1.00 89.56 109 THR A O 1
ATOM 864 N N . PHE A 1 110 ? 5.325 -1.033 7.301 1.00 89.81 110 PHE A N 1
ATOM 865 C CA . PHE A 1 110 ? 4.898 0.348 7.184 1.00 89.81 110 PHE A CA 1
ATOM 866 C C . PHE A 1 110 ? 3.413 0.527 7.514 1.00 89.81 110 PHE A C 1
ATOM 868 O O . PHE A 1 110 ? 3.076 1.329 8.384 1.00 89.81 110 PHE A O 1
ATOM 875 N N . SER A 1 111 ? 2.538 -0.231 6.852 1.00 90.62 111 SER A N 1
ATOM 876 C CA . SER A 1 111 ? 1.089 -0.125 7.015 1.00 90.62 111 SER A CA 1
ATOM 877 C C . SER A 1 111 ? 0.658 -0.547 8.408 1.00 90.62 111 SER A C 1
ATOM 879 O O . SER A 1 111 ? -0.139 0.154 9.013 1.00 90.62 111 SER A O 1
ATOM 881 N N . SER A 1 112 ? 1.266 -1.586 8.997 1.00 90.44 112 SER A N 1
ATOM 882 C CA . SER A 1 112 ? 0.962 -1.924 10.393 1.00 90.44 112 SER A CA 1
ATOM 883 C C . SER A 1 112 ? 1.327 -0.788 11.351 1.00 90.44 112 SER A C 1
ATOM 885 O O . SER A 1 112 ? 0.571 -0.531 12.282 1.00 90.44 112 SER A O 1
ATOM 887 N N . ALA A 1 113 ? 2.434 -0.069 11.134 1.00 90.56 113 ALA A N 1
ATOM 888 C CA . ALA A 1 113 ? 2.810 1.058 11.985 1.00 90.56 113 ALA A CA 1
ATOM 889 C C . ALA A 1 113 ? 1.839 2.242 11.845 1.00 90.56 113 ALA A C 1
ATOM 891 O O . ALA A 1 113 ? 1.437 2.825 12.853 1.00 90.56 113 ALA A O 1
ATOM 892 N N . TRP A 1 114 ? 1.453 2.571 10.611 1.00 91.12 114 TRP A N 1
ATOM 893 C CA . TRP A 1 114 ? 0.447 3.590 10.303 1.00 91.12 114 TRP A CA 1
ATOM 894 C C . TRP A 1 114 ? -0.917 3.240 10.906 1.00 91.12 114 TRP A C 1
ATOM 896 O O . TRP A 1 114 ? -1.473 4.024 11.679 1.00 91.12 114 TRP A O 1
ATOM 906 N N . ASP A 1 115 ? -1.429 2.047 10.615 1.00 90.62 115 ASP A N 1
ATOM 907 C CA . ASP A 1 115 ? -2.783 1.669 11.000 1.00 90.62 115 ASP A CA 1
ATOM 908 C C . ASP A 1 115 ? -2.893 1.439 12.504 1.00 90.62 115 ASP A C 1
ATOM 910 O O . ASP A 1 115 ? -3.844 1.920 13.111 1.00 90.62 115 ASP A O 1
ATOM 914 N N . ASN A 1 116 ? -1.906 0.806 13.158 1.00 90.00 116 ASN A N 1
ATOM 915 C CA . ASN A 1 116 ? -1.922 0.699 14.624 1.00 90.00 116 ASN A CA 1
ATOM 916 C C . ASN A 1 116 ? -1.887 2.087 15.276 1.00 90.00 116 ASN A C 1
ATOM 918 O O . ASN A 1 116 ? -2.534 2.288 16.306 1.00 90.00 116 ASN A O 1
ATOM 922 N N . PHE A 1 117 ? -1.160 3.051 14.698 1.00 91.00 117 PHE A N 1
ATOM 923 C CA . PHE A 1 117 ? -1.135 4.415 15.218 1.00 91.00 117 PHE A CA 1
ATOM 924 C C . PHE A 1 117 ? -2.514 5.072 15.111 1.00 91.00 117 PHE A C 1
ATOM 926 O O . PHE A 1 117 ? -3.046 5.512 16.130 1.00 91.00 117 PHE A O 1
ATOM 933 N N . ILE A 1 118 ? -3.123 5.095 13.925 1.00 89.75 118 ILE A N 1
ATOM 934 C CA . ILE A 1 118 ? -4.443 5.705 13.704 1.00 89.75 118 ILE A CA 1
ATOM 935 C C . ILE A 1 118 ? -5.537 4.991 14.508 1.00 89.75 118 ILE A C 1
ATOM 937 O O . ILE A 1 118 ? -6.360 5.643 15.154 1.00 89.75 118 ILE A O 1
ATOM 941 N N . PHE A 1 119 ? -5.514 3.661 14.534 1.00 89.12 119 PHE A N 1
ATOM 942 C CA . PHE A 1 119 ? -6.435 2.855 15.326 1.00 89.12 119 PHE A CA 1
ATOM 943 C C . PHE A 1 119 ? -6.309 3.167 16.821 1.00 89.12 119 PHE A C 1
ATOM 945 O O . PHE A 1 119 ? -7.314 3.351 17.504 1.00 89.12 119 PHE A O 1
ATOM 952 N N . SER A 1 120 ? -5.084 3.321 17.344 1.00 88.50 120 SER A N 1
ATOM 953 C CA . SER A 1 120 ? -4.871 3.704 18.751 1.00 88.50 120 SER A CA 1
ATOM 954 C C . SER A 1 120 ? -5.431 5.087 19.105 1.00 88.50 120 SER A C 1
ATOM 956 O O . SER A 1 120 ? -5.658 5.378 20.279 1.00 88.50 120 SER A O 1
ATOM 958 N N . LYS A 1 121 ? -5.656 5.938 18.097 1.00 89.06 121 LYS A N 1
ATOM 959 C CA . LYS A 1 121 ? -6.289 7.255 18.229 1.00 89.06 121 LYS A CA 1
ATOM 960 C C . LYS A 1 121 ? -7.809 7.210 18.065 1.00 89.06 121 LYS A C 1
ATOM 962 O O . LYS A 1 121 ? -8.445 8.241 18.235 1.00 89.06 121 LYS A O 1
ATOM 967 N N . GLY A 1 122 ? -8.386 6.042 17.779 1.00 87.81 122 GLY A N 1
ATOM 968 C CA . GLY A 1 122 ? -9.832 5.849 17.664 1.00 87.81 122 GLY A CA 1
ATOM 969 C C . GLY A 1 122 ? -10.446 6.389 16.373 1.00 87.81 122 GLY A C 1
ATOM 970 O O . GLY A 1 122 ? -11.663 6.506 16.298 1.00 87.81 122 GLY A O 1
ATOM 971 N N . VAL A 1 123 ? -9.628 6.704 15.363 1.00 87.75 123 VAL A N 1
ATOM 972 C CA . VAL A 1 123 ? -10.105 7.255 14.079 1.00 87.75 123 VAL A CA 1
ATOM 973 C C . VAL A 1 123 ? -10.935 6.230 13.305 1.00 87.75 123 VAL A C 1
ATOM 975 O O . VAL A 1 123 ? -11.843 6.601 12.571 1.00 87.75 123 VAL A O 1
ATOM 978 N N . PHE A 1 124 ? -10.652 4.937 13.472 1.00 88.88 124 PHE A N 1
ATOM 979 C CA . PHE A 1 124 ? -11.520 3.879 12.971 1.00 88.88 124 PHE A CA 1
ATOM 980 C C . PHE A 1 124 ? -11.592 2.696 13.930 1.00 88.88 124 PHE A C 1
ATOM 982 O O . PHE A 1 124 ? -10.700 2.472 14.752 1.00 88.88 124 PHE A O 1
ATOM 989 N N . THR A 1 125 ? -12.682 1.942 13.828 1.00 90.12 125 THR A N 1
ATOM 990 C CA . THR A 1 125 ? -12.975 0.765 14.652 1.00 90.12 125 THR A CA 1
ATOM 991 C C . THR A 1 125 ? -13.465 -0.384 13.782 1.00 90.12 125 THR A C 1
ATOM 993 O O . THR A 1 125 ? -14.034 -0.153 12.720 1.00 90.12 125 THR A O 1
ATOM 996 N N . PHE A 1 126 ? -13.258 -1.620 14.237 1.00 90.62 126 PHE A N 1
ATOM 997 C CA . PHE A 1 126 ? -13.718 -2.828 13.550 1.00 90.62 126 PHE A CA 1
ATOM 998 C C . PHE A 1 126 ? -14.868 -3.486 14.303 1.00 90.62 126 PHE A C 1
ATOM 1000 O O . PHE A 1 126 ? -14.850 -3.543 15.540 1.00 90.62 126 PHE A O 1
ATOM 1007 N N . ASP A 1 127 ? -15.812 -4.064 13.564 1.00 90.38 127 ASP A N 1
ATOM 1008 C CA . ASP A 1 127 ? -16.820 -4.933 14.154 1.00 90.38 127 ASP A CA 1
ATOM 1009 C C . ASP A 1 127 ? -16.201 -6.268 14.588 1.00 90.38 127 ASP A C 1
ATOM 1011 O O . ASP A 1 127 ? -15.608 -7.006 13.799 1.00 90.38 127 ASP A O 1
ATOM 1015 N N . LYS A 1 128 ? -16.387 -6.605 15.866 1.00 89.12 128 LYS A N 1
ATOM 1016 C CA . LYS A 1 128 ? -15.860 -7.838 16.468 1.00 89.12 128 LYS A CA 1
ATOM 1017 C C . LYS A 1 128 ? -16.559 -9.096 15.963 1.00 89.12 128 LYS A C 1
ATOM 1019 O O . LYS A 1 128 ? -15.972 -10.167 16.081 1.00 89.12 128 LYS A O 1
ATOM 1024 N N . GLY A 1 129 ? -17.782 -8.991 15.443 1.00 88.81 129 GLY A N 1
ATOM 1025 C CA . GLY A 1 129 ? -18.499 -10.115 14.837 1.00 88.81 129 GLY A CA 1
ATOM 1026 C C . GLY A 1 129 ? -17.974 -10.487 13.448 1.00 88.81 129 GLY A C 1
ATOM 1027 O O . GLY A 1 129 ? -18.117 -11.635 13.028 1.00 88.81 129 GLY A O 1
ATOM 1028 N N . SER A 1 130 ? -17.340 -9.538 12.759 1.00 88.69 130 SER A N 1
ATOM 1029 C CA . SER A 1 130 ? -16.847 -9.694 11.389 1.00 88.69 130 SER A CA 1
ATOM 1030 C C . SER A 1 130 ? -15.416 -10.242 11.275 1.00 88.69 130 SER A C 1
ATOM 1032 O O . SER A 1 130 ? -15.042 -10.699 10.192 1.00 88.69 130 SER A O 1
ATOM 1034 N N . MET A 1 131 ? -14.634 -10.238 12.363 1.00 92.50 131 MET A N 1
ATOM 1035 C CA . MET A 1 131 ? -13.215 -10.633 12.383 1.00 92.50 131 MET A CA 1
ATOM 1036 C C . MET A 1 131 ? -12.937 -11.912 13.189 1.00 92.50 131 MET A C 1
ATOM 1038 O O . MET A 1 131 ? -13.645 -12.245 14.139 1.00 92.50 131 MET A O 1
ATOM 1042 N N . LEU A 1 132 ? -11.853 -12.610 12.851 1.00 91.38 132 LEU A N 1
ATOM 1043 C CA . LEU A 1 132 ? -11.380 -13.829 13.520 1.00 91.38 132 LEU A CA 1
ATOM 1044 C C . LEU A 1 132 ? -10.678 -13.552 14.858 1.00 91.38 132 LEU A C 1
ATOM 1046 O O . LEU A 1 132 ? -10.625 -14.424 15.727 1.00 91.38 132 LEU A O 1
ATOM 1050 N N . GLY A 1 133 ? -10.106 -12.361 15.018 1.00 91.44 133 GLY A N 1
ATOM 1051 C CA . GLY A 1 133 ? -9.331 -11.957 16.188 1.00 91.44 133 GLY A CA 1
ATOM 1052 C C . GLY A 1 133 ? -8.318 -10.876 15.832 1.00 91.44 133 GLY A C 1
ATOM 1053 O O . GLY A 1 133 ? -8.314 -10.384 14.708 1.00 91.44 133 GLY A O 1
ATOM 1054 N N . THR A 1 134 ? -7.439 -10.517 16.772 1.00 91.38 134 THR A N 1
ATOM 1055 C CA . THR A 1 134 ? -6.454 -9.443 16.576 1.00 91.38 134 THR A CA 1
ATOM 1056 C C . THR A 1 134 ? -5.010 -9.905 16.776 1.00 91.38 134 THR A C 1
ATOM 1058 O O . THR A 1 134 ? -4.717 -10.769 17.605 1.00 91.38 134 THR A O 1
ATOM 1061 N N . ILE A 1 135 ? -4.086 -9.288 16.036 1.00 88.19 135 ILE A N 1
ATOM 1062 C CA . ILE A 1 135 ? -2.641 -9.308 16.297 1.00 88.19 135 ILE A CA 1
ATOM 1063 C C . ILE A 1 135 ? -2.220 -7.859 16.541 1.00 88.19 135 ILE A C 1
ATOM 1065 O O . ILE A 1 135 ? -2.320 -7.010 15.655 1.00 88.19 135 ILE A O 1
ATOM 1069 N N . GLY A 1 136 ? -1.766 -7.564 17.761 1.00 83.69 136 GLY A N 1
ATOM 1070 C CA . GLY A 1 136 ? -1.607 -6.178 18.203 1.00 83.69 136 GLY A CA 1
ATOM 1071 C C . GLY A 1 136 ? -2.973 -5.511 18.370 1.00 83.69 136 GLY A C 1
ATOM 1072 O O . GLY A 1 136 ? -3.862 -6.086 19.001 1.00 83.69 136 GLY A O 1
ATOM 1073 N N . ALA A 1 137 ? -3.141 -4.310 17.815 1.00 83.00 137 ALA A N 1
ATOM 1074 C CA . ALA A 1 137 ? -4.409 -3.584 17.877 1.00 83.00 137 ALA A CA 1
ATOM 1075 C C . ALA A 1 137 ? -5.343 -3.881 16.688 1.00 83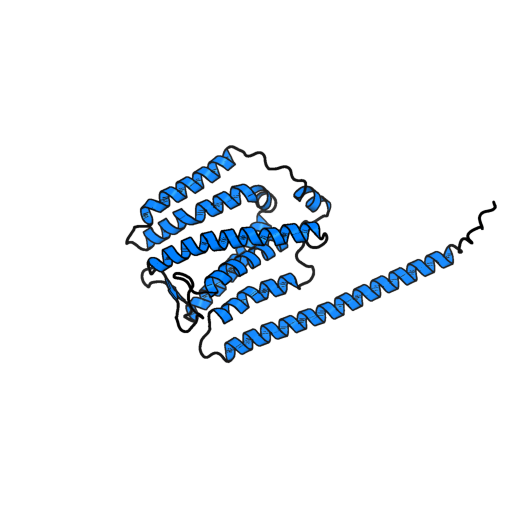.00 137 ALA A C 1
ATOM 1077 O O . ALA A 1 137 ? -6.498 -3.470 16.709 1.00 83.00 137 ALA A O 1
ATOM 1078 N N . MET A 1 138 ? -4.864 -4.606 15.672 1.00 88.62 138 MET A N 1
ATOM 1079 C CA . MET A 1 138 ? -5.570 -4.784 14.403 1.00 88.62 138 MET A CA 1
ATOM 1080 C C . MET A 1 138 ? -6.086 -6.210 14.193 1.00 88.62 138 MET A C 1
ATOM 1082 O O . MET A 1 138 ? -5.459 -7.153 14.691 1.00 88.62 138 MET A O 1
ATOM 1086 N N . PRO A 1 139 ? -7.178 -6.387 13.426 1.00 91.69 139 PRO A N 1
ATOM 1087 C CA . PRO A 1 139 ? -7.641 -7.692 12.966 1.00 91.69 139 PRO A CA 1
ATOM 1088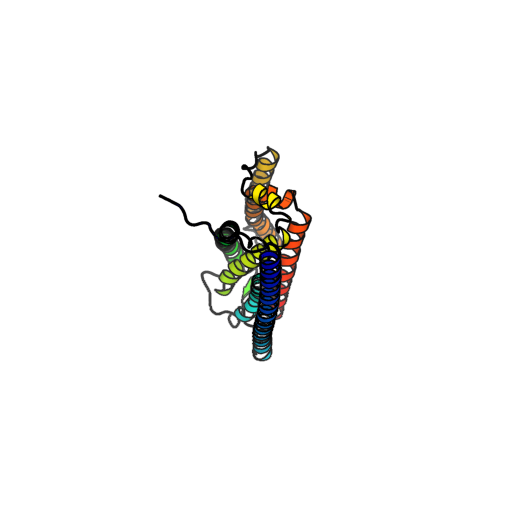 C C . PRO A 1 139 ? -6.534 -8.503 12.287 1.00 91.69 139 PRO A C 1
ATOM 1090 O O . PRO A 1 139 ? -5.655 -7.941 11.635 1.00 91.69 139 PRO A O 1
ATOM 1093 N N . VAL A 1 140 ? -6.573 -9.831 12.403 1.00 92.81 140 VAL A N 1
ATOM 1094 C CA . VAL A 1 140 ? -5.642 -10.733 11.692 1.00 92.81 140 VAL A CA 1
ATOM 1095 C C . VAL A 1 140 ? -5.730 -10.519 10.178 1.00 92.81 140 VAL A C 1
ATOM 1097 O O . VAL A 1 140 ? -4.723 -10.564 9.475 1.00 92.81 140 VAL A O 1
ATOM 1100 N N . GLU A 1 141 ? -6.933 -10.256 9.689 1.00 93.06 141 GLU A N 1
ATOM 1101 C CA . GLU A 1 141 ? -7.267 -10.062 8.286 1.00 93.06 141 GLU A CA 1
ATOM 1102 C C . GLU A 1 141 ? -6.547 -8.858 7.673 1.00 93.06 141 GLU A C 1
ATOM 1104 O O . GLU A 1 141 ? -6.136 -8.931 6.520 1.00 93.06 141 GLU A O 1
ATOM 1109 N N . GLU A 1 142 ? -6.274 -7.805 8.441 1.00 91.69 142 GLU A N 1
ATOM 1110 C CA . GLU A 1 142 ? -5.529 -6.625 7.968 1.00 91.69 142 GLU A CA 1
ATOM 1111 C C . GLU A 1 142 ? -4.090 -6.960 7.568 1.00 91.69 142 GLU A C 1
ATOM 1113 O O . GLU A 1 142 ? -3.567 -6.501 6.555 1.00 91.69 142 GLU A O 1
ATOM 1118 N N . TRP A 1 143 ? -3.453 -7.873 8.299 1.00 91.69 143 TRP A N 1
ATOM 1119 C CA . TRP A 1 143 ? -2.115 -8.345 7.945 1.00 91.69 143 TRP A CA 1
ATOM 1120 C C . TRP A 1 143 ? -2.110 -9.081 6.606 1.00 91.69 143 TRP A C 1
ATOM 1122 O O . TRP A 1 143 ? -1.155 -8.966 5.836 1.00 91.69 143 TRP A O 1
ATOM 1132 N N . ILE A 1 144 ? -3.183 -9.824 6.327 1.00 91.88 144 ILE A N 1
ATOM 1133 C CA . ILE A 1 144 ? -3.388 -10.505 5.048 1.00 91.88 144 ILE A CA 1
ATOM 1134 C C . ILE A 1 144 ? -3.705 -9.468 3.964 1.00 91.88 144 ILE A C 1
ATOM 1136 O O . ILE A 1 144 ? -3.135 -9.536 2.879 1.00 91.88 144 ILE A O 1
ATOM 1140 N N . TRP A 1 145 ? -4.517 -8.457 4.283 1.00 92.12 145 TRP A N 1
ATOM 1141 C CA . TRP A 1 145 ? -4.875 -7.366 3.377 1.00 92.12 145 TRP A CA 1
ATOM 1142 C C . TRP A 1 145 ? -3.639 -6.629 2.860 1.00 92.12 145 TRP A C 1
ATOM 1144 O O . TRP A 1 145 ? -3.517 -6.406 1.657 1.00 92.12 145 TRP A O 1
ATOM 1154 N N . PHE A 1 146 ? -2.661 -6.334 3.725 1.00 92.56 146 PHE A N 1
ATOM 1155 C CA . PHE A 1 146 ? -1.398 -5.718 3.300 1.00 92.56 146 PHE A CA 1
ATOM 1156 C C . PHE A 1 146 ? -0.648 -6.562 2.265 1.00 92.56 146 PHE A C 1
ATOM 1158 O O . PHE A 1 146 ? -0.075 -6.017 1.318 1.00 92.56 146 PHE A O 1
ATOM 1165 N N . VAL A 1 147 ? -0.642 -7.886 2.431 1.00 91.81 147 VAL A N 1
ATOM 1166 C CA . VAL A 1 147 ? 0.046 -8.813 1.524 1.00 91.81 147 VAL A CA 1
ATOM 1167 C C . VAL A 1 147 ? -0.704 -8.941 0.205 1.00 91.81 147 VAL A C 1
ATOM 1169 O O . VAL A 1 147 ? -0.087 -8.791 -0.853 1.00 91.81 147 VAL A O 1
ATOM 1172 N N . ASP A 1 148 ? -2.009 -9.181 0.261 1.00 91.12 148 ASP A N 1
ATOM 1173 C CA . ASP A 1 148 ? -2.862 -9.383 -0.910 1.00 91.12 148 ASP A CA 1
ATOM 1174 C C . ASP A 1 148 ? -2.918 -8.099 -1.745 1.00 91.12 148 ASP A C 1
ATOM 1176 O O . ASP A 1 148 ? -2.567 -8.102 -2.921 1.00 91.12 148 ASP A O 1
ATOM 1180 N N . HIS A 1 149 ? -3.164 -6.940 -1.126 1.00 92.12 149 HIS A N 1
ATOM 1181 C CA . HIS A 1 149 ? -3.159 -5.655 -1.830 1.00 92.12 149 HIS A CA 1
ATOM 1182 C C . HIS A 1 149 ? -1.803 -5.373 -2.498 1.00 92.12 149 HIS A C 1
ATOM 1184 O O . HIS A 1 149 ? -1.751 -4.973 -3.666 1.00 92.12 149 HIS A O 1
ATOM 1190 N N . THR A 1 150 ? -0.690 -5.637 -1.807 1.00 92.38 150 THR A N 1
ATOM 1191 C CA . THR A 1 150 ? 0.650 -5.471 -2.395 1.00 92.38 150 THR A CA 1
ATOM 1192 C C . THR A 1 150 ? 0.877 -6.434 -3.557 1.00 92.38 150 THR A C 1
ATOM 1194 O O . THR A 1 150 ? 1.483 -6.064 -4.569 1.00 92.38 150 THR A O 1
ATOM 1197 N N . THR A 1 151 ? 0.382 -7.664 -3.442 1.00 90.00 151 THR A N 1
ATOM 1198 C CA . THR A 1 151 ? 0.489 -8.693 -4.479 1.00 90.00 151 THR A CA 1
ATOM 1199 C C . THR A 1 151 ? -0.343 -8.315 -5.697 1.00 90.00 151 THR A C 1
ATOM 1201 O O . THR A 1 151 ? 0.191 -8.308 -6.809 1.00 90.00 151 THR A O 1
ATOM 1204 N N . LEU A 1 152 ? -1.594 -7.897 -5.501 1.00 90.75 152 LEU A N 1
ATOM 1205 C CA . LEU A 1 152 ? -2.473 -7.381 -6.541 1.00 90.75 152 LEU A CA 1
ATOM 1206 C C . LEU A 1 152 ? -1.830 -6.202 -7.273 1.00 90.75 152 LEU A C 1
ATOM 1208 O O . LEU A 1 152 ? -1.655 -6.264 -8.492 1.00 90.75 152 LEU A O 1
ATOM 1212 N N . ALA A 1 153 ? -1.401 -5.169 -6.543 1.00 91.31 153 ALA A N 1
ATOM 1213 C CA . ALA A 1 153 ? -0.756 -3.988 -7.117 1.00 91.31 153 ALA A CA 1
ATOM 1214 C C . ALA A 1 153 ? 0.500 -4.358 -7.918 1.00 91.31 153 ALA A C 1
ATOM 1216 O O . ALA A 1 153 ? 0.724 -3.837 -9.015 1.00 91.31 153 ALA A O 1
ATOM 1217 N N . SER A 1 154 ? 1.297 -5.301 -7.409 1.00 87.75 154 SER A N 1
ATOM 1218 C CA . SER A 1 154 ? 2.488 -5.805 -8.095 1.00 87.75 154 SER A CA 1
ATOM 1219 C C . SER A 1 154 ? 2.130 -6.547 -9.380 1.00 87.75 154 SER A C 1
ATOM 1221 O O . SER A 1 154 ? 2.726 -6.282 -10.423 1.00 87.75 154 SER A O 1
ATOM 1223 N N . ILE A 1 155 ? 1.139 -7.444 -9.347 1.00 85.25 155 ILE A N 1
ATOM 1224 C CA . ILE A 1 155 ? 0.692 -8.198 -10.525 1.00 85.25 155 ILE A CA 1
ATOM 1225 C C . ILE A 1 155 ? 0.142 -7.244 -11.583 1.00 85.25 155 ILE A C 1
ATOM 1227 O O . ILE A 1 155 ? 0.568 -7.331 -12.734 1.00 85.25 155 ILE A O 1
ATOM 1231 N N . VAL A 1 156 ? -0.744 -6.312 -11.223 1.00 87.88 156 VAL A N 1
ATOM 1232 C CA . VAL A 1 156 ? -1.300 -5.321 -12.162 1.00 87.88 156 VAL A CA 1
ATOM 1233 C C . VAL A 1 156 ? -0.177 -4.482 -12.772 1.00 87.88 156 VAL A C 1
ATOM 1235 O O . VAL A 1 156 ? -0.087 -4.360 -13.994 1.00 87.88 156 VAL A O 1
ATOM 1238 N N . THR A 1 157 ? 0.743 -3.979 -11.947 1.00 86.44 157 THR A N 1
ATOM 1239 C CA . THR A 1 157 ? 1.882 -3.173 -12.410 1.00 86.44 157 THR A CA 1
ATOM 1240 C C . THR A 1 157 ? 2.762 -3.947 -13.388 1.00 86.44 157 THR A C 1
ATOM 1242 O O . THR A 1 157 ? 3.050 -3.456 -14.479 1.00 86.44 157 THR A O 1
ATOM 1245 N N . LEU A 1 158 ? 3.134 -5.185 -13.056 1.00 81.12 158 LEU A N 1
ATOM 1246 C CA . LEU A 1 158 ? 3.916 -6.057 -13.939 1.00 81.12 158 LEU A CA 1
ATOM 1247 C C . LEU A 1 158 ? 3.157 -6.416 -15.226 1.00 81.12 158 LEU A C 1
ATOM 1249 O O . LEU A 1 158 ? 3.770 -6.593 -16.278 1.00 81.12 158 LEU A O 1
ATOM 1253 N N . SER A 1 159 ? 1.827 -6.500 -15.165 1.00 80.56 159 SER A N 1
ATOM 1254 C CA . SER A 1 159 ? 0.972 -6.746 -16.330 1.00 80.56 159 SER A CA 1
ATOM 1255 C C . SER A 1 159 ? 1.016 -5.578 -17.313 1.00 80.56 159 SER A C 1
ATOM 1257 O O . SER A 1 159 ? 1.166 -5.791 -18.517 1.00 80.56 159 SER A O 1
ATOM 1259 N N . MET A 1 160 ? 0.907 -4.347 -16.808 1.00 83.94 160 MET A N 1
ATOM 1260 C CA . MET A 1 160 ? 0.864 -3.130 -17.629 1.00 83.94 160 MET A CA 1
ATOM 1261 C C . MET A 1 160 ? 2.254 -2.706 -18.117 1.00 83.94 160 MET A C 1
ATOM 1263 O O . MET A 1 160 ? 2.407 -2.259 -19.256 1.00 83.94 160 MET A O 1
ATOM 1267 N N . LEU A 1 161 ? 3.284 -2.930 -17.298 1.00 80.19 161 LEU A N 1
ATOM 1268 C CA . LEU A 1 161 ? 4.693 -2.699 -17.631 1.00 80.19 161 LEU A CA 1
ATOM 1269 C C . LEU A 1 161 ? 5.350 -3.908 -18.308 1.00 80.19 161 LEU A C 1
ATOM 1271 O O . LEU A 1 161 ? 6.566 -4.020 -18.347 1.00 80.19 161 LEU A O 1
ATOM 1275 N N . ARG A 1 162 ? 4.564 -4.811 -18.889 1.00 77.25 162 ARG A N 1
ATOM 1276 C CA . ARG A 1 162 ? 5.055 -5.887 -19.755 1.00 77.25 162 ARG A CA 1
ATOM 1277 C C . ARG A 1 162 ? 6.047 -5.344 -20.809 1.00 77.25 162 ARG A C 1
ATOM 1279 O O . ARG A 1 162 ? 5.641 -4.467 -21.586 1.00 77.25 162 ARG A O 1
ATOM 1286 N N . PRO A 1 163 ? 7.279 -5.889 -20.906 1.00 75.31 163 PRO A N 1
ATOM 1287 C CA . PRO A 1 163 ? 8.173 -5.613 -22.028 1.00 75.31 163 PRO A CA 1
ATOM 1288 C C . PRO A 1 163 ? 7.493 -5.933 -23.362 1.00 75.31 163 PRO A C 1
ATOM 1290 O O . PRO A 1 163 ? 6.818 -6.957 -23.506 1.00 75.31 163 PRO A O 1
ATOM 1293 N N . ARG A 1 164 ? 7.642 -5.051 -24.345 1.00 77.81 164 ARG A N 1
ATOM 1294 C CA . ARG A 1 164 ? 7.054 -5.191 -25.684 1.00 77.81 164 ARG A CA 1
ATOM 1295 C C . ARG A 1 164 ? 7.918 -6.055 -26.601 1.00 77.81 164 ARG A C 1
ATOM 1297 O O . ARG A 1 164 ? 7.389 -6.635 -27.545 1.00 77.81 164 ARG A O 1
ATOM 1304 N N . SER A 1 165 ? 9.215 -6.171 -26.318 1.00 76.56 165 SER A N 1
ATOM 1305 C CA . SER A 1 165 ? 10.164 -7.000 -27.068 1.00 76.56 165 SER A CA 1
ATOM 1306 C C . SER A 1 165 ? 11.176 -7.699 -26.153 1.00 76.56 165 SER A C 1
ATOM 1308 O O . SER A 1 165 ? 11.335 -7.347 -24.982 1.00 76.56 165 SER A O 1
ATOM 1310 N N . GLN A 1 166 ? 11.873 -8.704 -26.695 1.00 70.56 166 GLN A N 1
ATOM 1311 C CA . GLN A 1 166 ? 12.977 -9.369 -25.998 1.00 70.56 166 GLN A CA 1
ATOM 1312 C C . GLN A 1 166 ? 14.155 -8.412 -25.758 1.00 70.56 166 GLN A C 1
ATOM 1314 O O . GLN A 1 166 ? 14.776 -8.474 -24.702 1.00 70.56 166 GLN A O 1
ATOM 1319 N N . ASP A 1 167 ? 14.404 -7.485 -26.684 1.00 74.69 167 ASP A N 1
ATOM 1320 C CA . ASP A 1 167 ? 15.456 -6.473 -26.545 1.00 74.69 167 ASP A CA 1
ATOM 1321 C C . ASP A 1 167 ? 15.158 -5.487 -25.406 1.00 74.69 167 ASP A C 1
ATOM 1323 O O . ASP A 1 167 ? 16.057 -5.138 -24.644 1.00 74.69 167 ASP A O 1
ATOM 1327 N N . GLU A 1 168 ? 13.892 -5.079 -25.237 1.00 75.75 168 GLU A N 1
ATOM 1328 C CA . GLU A 1 168 ? 13.467 -4.236 -24.109 1.00 75.75 168 GLU A CA 1
ATOM 1329 C C . GLU A 1 168 ? 13.696 -4.956 -22.776 1.00 75.75 168 GLU A C 1
ATOM 1331 O O . GLU A 1 168 ? 14.218 -4.367 -21.834 1.00 75.75 168 GLU A O 1
ATOM 1336 N N . LEU A 1 169 ? 13.371 -6.250 -22.711 1.00 72.81 169 LEU A N 1
ATOM 1337 C CA . LEU A 1 169 ? 13.599 -7.060 -21.519 1.00 72.81 169 LEU A CA 1
ATOM 1338 C C . LEU A 1 169 ? 15.092 -7.166 -21.165 1.00 72.81 169 LEU A C 1
ATOM 1340 O O . LEU A 1 169 ? 15.448 -7.006 -20.000 1.00 72.81 169 LEU A O 1
ATOM 1344 N N . VAL A 1 170 ? 15.959 -7.429 -22.148 1.00 71.00 170 VAL A N 1
ATOM 1345 C CA . VAL A 1 170 ? 17.418 -7.484 -21.940 1.00 71.00 170 VAL A CA 1
ATOM 1346 C C . VAL A 1 170 ? 17.933 -6.128 -21.456 1.00 71.00 170 VAL A C 1
ATOM 1348 O O . VAL A 1 170 ? 18.650 -6.067 -20.462 1.00 71.00 170 VAL A O 1
ATOM 1351 N N . ALA A 1 171 ? 17.475 -5.032 -22.066 1.00 74.88 171 ALA A N 1
ATOM 1352 C CA . ALA A 1 171 ? 17.843 -3.682 -21.650 1.00 74.88 171 ALA A CA 1
ATOM 1353 C C . ALA A 1 171 ? 17.422 -3.349 -20.208 1.00 74.88 171 ALA A C 1
ATOM 1355 O O . ALA A 1 171 ? 18.079 -2.533 -19.569 1.00 74.88 171 ALA A O 1
ATOM 1356 N N . TRP A 1 172 ? 16.346 -3.949 -19.686 1.00 72.50 172 TRP A N 1
ATOM 1357 C CA . TRP A 1 172 ? 15.913 -3.758 -18.295 1.00 72.50 172 TRP A CA 1
ATOM 1358 C C . TRP A 1 172 ? 16.774 -4.532 -17.299 1.00 72.50 172 TRP A C 1
ATOM 1360 O O . TRP A 1 172 ? 17.042 -4.029 -16.211 1.00 72.50 172 TRP A O 1
ATOM 1370 N N . VAL A 1 173 ? 17.186 -5.750 -17.657 1.00 69.19 173 VAL A N 1
ATOM 1371 C CA . VAL A 1 173 ? 18.017 -6.613 -16.802 1.00 69.19 173 VAL A CA 1
ATOM 1372 C C . VAL A 1 173 ? 19.452 -6.099 -16.739 1.00 69.19 173 VAL A C 1
ATOM 1374 O O . VAL A 1 173 ? 20.028 -6.040 -15.656 1.00 69.19 173 VAL A O 1
ATOM 1377 N N . ASP A 1 174 ? 19.992 -5.676 -17.879 1.00 69.62 174 ASP A N 1
ATOM 1378 C CA . ASP A 1 174 ? 21.369 -5.191 -18.006 1.00 69.62 174 ASP A CA 1
ATOM 1379 C C . ASP A 1 174 ? 21.480 -3.673 -17.769 1.00 69.62 174 ASP A C 1
ATOM 1381 O O . ASP A 1 174 ? 22.523 -3.063 -18.014 1.00 69.62 174 ASP A O 1
ATOM 1385 N N . ALA A 1 175 ? 20.401 -3.033 -17.305 1.00 70.25 175 ALA A N 1
ATOM 1386 C CA . ALA A 1 175 ? 20.396 -1.609 -17.012 1.00 70.25 175 ALA A CA 1
ATOM 1387 C C . ALA A 1 175 ? 21.373 -1.292 -15.872 1.00 70.25 175 ALA A C 1
ATOM 1389 O O . ALA A 1 175 ? 21.134 -1.617 -14.708 1.00 70.25 175 ALA A O 1
ATOM 1390 N N . GLU A 1 176 ? 22.440 -0.566 -16.203 1.00 72.38 176 GLU A N 1
ATOM 1391 C CA . GLU A 1 176 ? 23.332 0.017 -15.206 1.00 72.38 176 GLU A CA 1
ATOM 1392 C C . GLU A 1 176 ? 22.547 0.890 -14.210 1.00 72.38 176 GLU A C 1
ATOM 1394 O O . GLU A 1 176 ? 21.630 1.631 -14.612 1.00 72.38 176 GLU A O 1
ATOM 1399 N N . PRO A 1 177 ? 22.910 0.868 -12.911 1.00 72.38 177 PRO A N 1
ATOM 1400 C CA . PRO A 1 177 ? 22.285 1.719 -11.920 1.00 72.38 177 PRO A CA 1
ATOM 1401 C C . PRO A 1 177 ? 22.275 3.178 -12.362 1.00 72.38 177 PRO A C 1
ATOM 1403 O O . PRO A 1 177 ? 23.260 3.742 -12.845 1.00 72.38 177 PRO A O 1
ATOM 1406 N N . ALA A 1 178 ? 21.129 3.816 -12.155 1.00 72.56 178 ALA A N 1
ATOM 1407 C CA . ALA A 1 178 ? 20.950 5.218 -12.456 1.00 72.56 178 ALA A CA 1
ATOM 1408 C C . ALA A 1 178 ? 22.035 6.086 -11.811 1.00 72.56 178 ALA A C 1
ATOM 1410 O O . ALA A 1 178 ? 22.117 6.135 -10.581 1.00 72.56 178 ALA A O 1
ATOM 1411 N N . LYS A 1 179 ? 22.778 6.874 -12.602 1.00 83.88 179 LYS A N 1
ATOM 1412 C CA . LYS A 1 179 ? 23.460 8.043 -12.031 1.00 83.88 179 LYS A CA 1
ATOM 1413 C C . LYS A 1 179 ? 22.396 8.954 -11.423 1.00 83.88 179 LYS A C 1
ATOM 1415 O O . LYS A 1 179 ? 21.426 9.296 -12.100 1.00 83.88 179 LYS A O 1
ATOM 1420 N N . ARG A 1 180 ? 22.569 9.285 -10.145 1.00 87.62 180 ARG A N 1
ATOM 1421 C CA . ARG A 1 180 ? 21.636 10.115 -9.382 1.00 87.62 180 ARG A CA 1
ATOM 1422 C C . ARG A 1 180 ? 21.956 11.582 -9.609 1.00 87.62 180 ARG A C 1
ATOM 1424 O O . ARG A 1 180 ? 23.114 11.990 -9.550 1.00 87.62 180 ARG A O 1
ATOM 1431 N N . SER A 1 181 ? 20.925 12.353 -9.903 1.00 89.88 181 SER A N 1
ATOM 1432 C CA . SER A 1 181 ? 20.991 13.795 -10.090 1.00 89.88 181 SER A CA 1
ATOM 1433 C C . SER A 1 181 ? 20.732 14.526 -8.772 1.00 89.88 181 SER A C 1
ATOM 1435 O O . SER A 1 181 ? 20.174 13.958 -7.835 1.00 89.88 181 SER A O 1
ATOM 1437 N N . ALA A 1 182 ? 21.073 15.816 -8.703 1.00 92.94 182 ALA A N 1
ATOM 1438 C CA . ALA A 1 182 ? 20.721 16.658 -7.557 1.00 92.94 182 ALA A CA 1
ATOM 1439 C C . ALA A 1 182 ? 19.200 16.712 -7.307 1.00 92.94 182 ALA A C 1
ATOM 1441 O O . ALA A 1 182 ? 18.776 16.837 -6.161 1.00 92.94 182 ALA A O 1
ATOM 1442 N N . VAL A 1 183 ? 18.386 16.563 -8.360 1.00 90.38 183 VAL A N 1
ATOM 1443 C CA . VAL A 1 183 ? 16.921 16.493 -8.258 1.00 90.38 183 VAL A CA 1
ATOM 1444 C C . VAL A 1 183 ? 16.488 15.253 -7.477 1.00 90.38 183 VAL A C 1
ATOM 1446 O O . VAL A 1 183 ? 15.599 15.351 -6.639 1.00 90.38 183 VAL A O 1
ATOM 1449 N N . ASP A 1 184 ? 17.151 14.112 -7.681 1.00 90.38 184 ASP A N 1
ATOM 1450 C CA . ASP A 1 184 ? 16.820 12.867 -6.977 1.00 90.38 184 ASP A CA 1
ATOM 1451 C C . ASP A 1 184 ? 17.079 12.981 -5.476 1.00 90.38 184 ASP A C 1
ATOM 1453 O O . ASP A 1 184 ? 16.230 12.619 -4.662 1.00 90.38 184 ASP A O 1
ATOM 1457 N N . TYR A 1 185 ? 18.232 13.541 -5.107 1.00 93.81 185 TYR A N 1
ATOM 1458 C CA . TYR A 1 185 ? 18.550 13.827 -3.709 1.00 93.81 185 TYR A CA 1
ATOM 1459 C C . TYR A 1 185 ? 17.605 14.874 -3.117 1.00 93.81 185 TYR A C 1
ATOM 1461 O O . TYR A 1 185 ? 17.147 14.710 -1.988 1.00 93.81 185 TYR A O 1
ATOM 1469 N N . GLY A 1 186 ? 17.285 15.924 -3.879 1.00 95.12 186 GLY A N 1
ATOM 1470 C CA . GLY A 1 186 ? 16.342 16.961 -3.473 1.00 95.12 186 GLY A CA 1
ATOM 1471 C C . GLY A 1 186 ? 14.940 16.411 -3.211 1.00 95.12 186 GLY A C 1
ATOM 1472 O O . GLY A 1 186 ? 14.328 16.785 -2.217 1.00 95.12 186 GLY A O 1
ATOM 1473 N N . MET A 1 187 ? 14.457 15.481 -4.040 1.00 93.62 187 MET A N 1
ATOM 1474 C CA . MET A 1 187 ? 13.157 14.831 -3.855 1.00 93.62 187 MET A CA 1
ATOM 1475 C C . MET A 1 187 ? 13.126 13.977 -2.586 1.00 93.62 187 MET A C 1
ATOM 1477 O O . MET A 1 187 ? 12.201 14.102 -1.784 1.00 93.62 187 MET A O 1
ATOM 1481 N N . VAL A 1 188 ? 14.153 13.145 -2.373 1.00 95.06 188 VAL A N 1
ATOM 1482 C CA . VAL A 1 188 ? 14.265 12.335 -1.151 1.00 95.06 188 VAL A CA 1
ATOM 1483 C C . VAL A 1 188 ? 14.324 13.236 0.077 1.00 95.06 188 VAL A C 1
ATOM 1485 O O . VAL A 1 188 ? 13.559 13.034 1.016 1.00 95.06 188 VAL A O 1
ATOM 1488 N N . LEU A 1 189 ? 15.175 14.264 0.059 1.00 97.25 189 LEU A N 1
ATOM 1489 C CA . LEU A 1 189 ? 15.281 15.215 1.161 1.00 97.25 189 LEU A CA 1
ATOM 1490 C C . LEU A 1 189 ? 13.951 15.933 1.412 1.00 97.25 189 LEU A C 1
ATOM 1492 O O . LEU A 1 189 ? 13.525 16.020 2.557 1.00 97.25 189 LEU A O 1
ATOM 1496 N N . GLY A 1 190 ? 13.273 16.404 0.365 1.00 97.31 190 GLY A N 1
ATOM 1497 C CA . GLY A 1 190 ? 11.970 17.059 0.471 1.00 97.31 190 GLY A CA 1
ATOM 1498 C C . GLY A 1 190 ? 10.916 16.156 1.109 1.00 97.31 190 GLY A C 1
ATOM 1499 O O . GLY A 1 190 ? 10.218 16.584 2.026 1.00 97.31 190 GLY A O 1
ATOM 1500 N N . CYS A 1 191 ? 10.856 14.886 0.702 1.00 97.06 191 CYS A N 1
ATOM 1501 C CA . CYS A 1 191 ? 9.972 13.897 1.314 1.00 97.06 191 CYS A CA 1
ATOM 1502 C C . CYS A 1 191 ? 10.300 13.674 2.798 1.00 97.06 191 CYS A C 1
ATOM 1504 O O . CYS A 1 191 ? 9.400 13.665 3.634 1.00 97.06 191 CYS A O 1
ATOM 1506 N N . LEU A 1 192 ? 11.582 13.543 3.151 1.00 96.88 192 LEU A N 1
ATOM 1507 C CA . LEU A 1 192 ? 12.002 13.372 4.545 1.00 96.88 192 LEU A CA 1
ATOM 1508 C C . LEU A 1 192 ? 11.698 14.612 5.396 1.00 96.88 192 LEU A C 1
ATOM 1510 O O . LEU A 1 192 ? 11.236 14.479 6.524 1.00 96.88 192 LEU A O 1
ATOM 1514 N N . LEU A 1 193 ? 11.893 15.819 4.862 1.00 97.81 193 LEU A N 1
ATOM 1515 C CA . LEU A 1 193 ? 11.530 17.060 5.549 1.00 97.81 193 LEU A CA 1
ATOM 1516 C C . LEU A 1 193 ? 10.015 17.180 5.743 1.00 97.81 193 LEU A C 1
ATOM 1518 O O . LEU A 1 193 ? 9.573 17.600 6.810 1.00 97.81 193 LEU A O 1
ATOM 1522 N N . MET A 1 194 ? 9.217 16.773 4.752 1.00 97.19 194 MET A N 1
ATOM 1523 C CA . MET A 1 194 ? 7.757 16.720 4.875 1.00 97.19 194 MET A CA 1
ATOM 1524 C C . MET A 1 194 ? 7.322 15.726 5.957 1.00 97.19 194 MET A C 1
ATOM 1526 O O . MET A 1 194 ? 6.464 16.059 6.773 1.00 97.19 194 MET A O 1
ATOM 1530 N N . SER A 1 195 ? 7.987 14.567 6.022 1.00 96.81 195 SER A N 1
ATOM 1531 C CA . SER A 1 195 ? 7.814 13.582 7.094 1.00 96.81 195 SER A CA 1
ATOM 1532 C C . SER A 1 195 ? 8.075 14.186 8.466 1.00 96.81 195 SER A C 1
ATOM 1534 O O . SER A 1 195 ? 7.196 14.180 9.326 1.00 96.81 195 SER A O 1
ATOM 1536 N N . LEU A 1 196 ? 9.232 14.823 8.648 1.00 96.81 196 LEU A N 1
ATOM 1537 C CA . LEU A 1 196 ? 9.570 15.506 9.897 1.00 96.81 196 LEU A CA 1
ATOM 1538 C C . LEU A 1 196 ? 8.576 16.623 10.244 1.00 96.81 196 LEU A C 1
ATOM 1540 O O . LEU A 1 196 ? 8.257 16.810 11.414 1.00 96.81 196 LEU A O 1
ATOM 1544 N N . GLY A 1 197 ? 8.049 17.338 9.247 1.00 96.12 197 GLY A N 1
ATOM 1545 C CA . GLY A 1 197 ? 7.000 18.339 9.440 1.00 96.12 197 GLY A CA 1
ATOM 1546 C C . GLY A 1 197 ? 5.709 17.748 10.014 1.00 96.12 197 GLY A C 1
ATOM 1547 O O . GLY A 1 197 ? 5.120 18.349 10.914 1.00 96.12 197 GLY A O 1
ATOM 1548 N N . GLY A 1 198 ? 5.320 16.553 9.553 1.00 95.94 198 GLY A N 1
ATOM 1549 C CA . GLY A 1 198 ? 4.137 15.818 10.011 1.00 95.94 198 GLY A CA 1
ATOM 1550 C C . GLY A 1 198 ? 4.141 15.496 11.507 1.00 95.94 198 GLY A C 1
ATOM 1551 O O . GLY A 1 198 ? 3.080 15.508 12.132 1.00 95.94 198 GLY A O 1
ATOM 1552 N N . LEU A 1 199 ? 5.326 15.321 12.113 1.00 95.50 199 LEU A N 1
ATOM 1553 C CA . LEU A 1 199 ? 5.482 15.064 13.554 1.00 95.50 199 LEU A CA 1
ATOM 1554 C C . LEU A 1 199 ? 4.785 16.114 14.430 1.00 95.50 199 LEU A C 1
ATOM 1556 O O . LEU A 1 199 ? 4.256 15.768 15.484 1.00 95.50 199 LEU A O 1
ATOM 1560 N N . ASN A 1 200 ? 4.741 17.377 13.990 1.00 94.31 200 ASN A N 1
ATOM 1561 C CA . ASN A 1 200 ? 4.113 18.462 14.751 1.00 94.31 200 ASN A CA 1
ATOM 1562 C C . ASN A 1 200 ? 2.600 18.284 14.917 1.00 94.31 200 ASN A C 1
ATOM 1564 O O . ASN A 1 200 ? 2.021 18.844 15.845 1.00 94.31 200 ASN A O 1
ATOM 1568 N N . PHE A 1 201 ? 1.958 17.517 14.035 1.00 95.75 201 PHE A N 1
ATOM 1569 C CA . PHE A 1 201 ? 0.508 17.349 14.043 1.00 95.75 201 PHE A CA 1
ATOM 1570 C C . PHE A 1 201 ? 0.057 15.982 14.583 1.00 95.75 201 PHE A C 1
ATOM 1572 O O . PHE A 1 201 ? -1.108 15.832 14.933 1.00 95.75 201 PHE A O 1
ATOM 1579 N N . LEU A 1 202 ? 0.966 15.009 14.749 1.00 93.50 202 LEU A N 1
ATOM 1580 C CA . LEU A 1 202 ? 0.641 13.660 15.254 1.00 93.50 202 LEU A CA 1
ATOM 1581 C C . LEU A 1 202 ? 0.067 13.637 16.681 1.00 93.50 202 LEU A C 1
ATOM 1583 O O . LEU A 1 202 ? -0.588 12.673 17.077 1.00 93.50 202 LEU A O 1
ATOM 1587 N N . ALA A 1 203 ? 0.346 14.671 17.473 1.00 91.88 203 ALA A N 1
ATOM 1588 C CA . ALA A 1 203 ? -0.169 14.818 18.832 1.00 91.88 203 ALA A CA 1
ATOM 1589 C C . ALA A 1 203 ? -1.394 15.744 18.913 1.00 91.88 203 ALA A C 1
ATOM 1591 O O . ALA A 1 203 ? -1.838 16.056 20.015 1.00 91.88 203 ALA A O 1
ATOM 1592 N N . SER A 1 204 ? -1.918 16.214 17.776 1.00 92.12 204 SER A N 1
ATOM 1593 C CA . SER A 1 204 ? -3.073 17.107 17.769 1.00 92.12 204 SER A CA 1
ATOM 1594 C C . SER A 1 204 ? -4.335 16.380 18.231 1.00 92.12 204 SER A C 1
ATOM 1596 O O . SER A 1 204 ? -4.594 15.254 17.817 1.00 92.12 204 SER A O 1
ATOM 1598 N N . GLU A 1 205 ? -5.133 17.051 19.060 1.00 89.62 205 GLU A N 1
ATOM 1599 C CA . GLU A 1 205 ? -6.491 16.612 19.410 1.00 89.62 205 GLU A CA 1
ATOM 1600 C C . GLU A 1 205 ? -7.495 16.902 18.282 1.00 89.62 205 GLU A C 1
ATOM 1602 O O . GLU A 1 205 ? -8.585 16.343 18.259 1.00 89.62 205 GLU A O 1
ATOM 1607 N N . ASN A 1 206 ? -7.139 17.776 17.335 1.00 90.88 206 ASN A N 1
ATOM 1608 C CA . ASN A 1 206 ? -7.950 18.022 16.151 1.00 90.88 206 ASN A CA 1
ATOM 1609 C C . ASN A 1 206 ? -7.721 16.893 15.138 1.00 90.88 206 ASN A C 1
ATOM 1611 O O . ASN A 1 206 ? -6.615 16.755 14.613 1.00 90.88 206 ASN A O 1
ATOM 1615 N N . GLU A 1 207 ? -8.766 16.122 14.834 1.00 88.88 207 GLU A N 1
ATOM 1616 C CA . GLU A 1 207 ? -8.673 14.945 13.96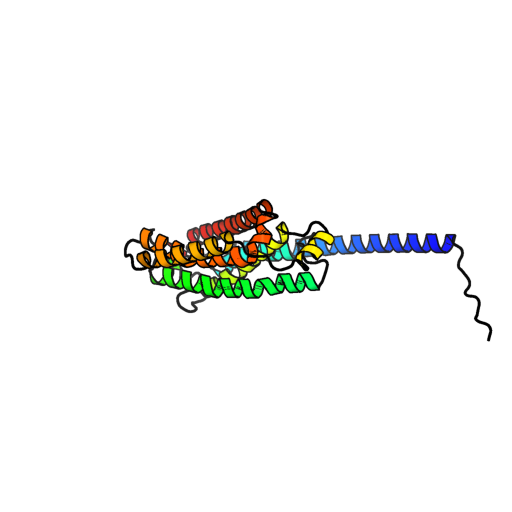1 1.00 88.88 207 GLU A CA 1
ATOM 1617 C C . GLU A 1 207 ? -8.196 15.271 12.540 1.00 88.88 207 GLU A C 1
ATOM 1619 O O . GLU A 1 207 ? -7.405 14.516 11.980 1.00 88.88 207 GLU A O 1
ATOM 1624 N N . HIS A 1 208 ? -8.556 16.427 11.972 1.00 90.56 208 HIS A N 1
ATOM 1625 C CA . HIS A 1 208 ? -8.058 16.827 10.651 1.00 90.56 208 HIS A CA 1
ATOM 1626 C C . HIS A 1 208 ? -6.552 17.116 10.663 1.00 90.56 208 HIS A C 1
ATOM 1628 O O . HIS A 1 208 ? -5.837 16.734 9.735 1.00 90.56 208 HIS A O 1
ATOM 1634 N N . LEU A 1 209 ? -6.052 17.783 11.712 1.00 94.06 209 LEU A N 1
ATOM 1635 C CA . LEU A 1 209 ? -4.615 18.022 11.872 1.00 94.06 209 LEU A CA 1
ATOM 1636 C C . LEU A 1 209 ? -3.875 16.719 12.165 1.00 94.06 209 LEU A C 1
ATOM 1638 O O . LEU A 1 209 ? -2.814 16.493 11.587 1.00 94.06 209 LEU A O 1
ATOM 1642 N N . LEU A 1 210 ? -4.444 15.846 12.997 1.00 93.25 210 LEU A N 1
ATOM 1643 C CA . LEU A 1 210 ? -3.925 14.502 13.224 1.00 93.25 210 LEU A CA 1
ATOM 1644 C C . LEU A 1 210 ? -3.801 13.750 11.895 1.00 93.25 210 LEU A C 1
ATOM 1646 O O . LEU A 1 210 ? -2.714 13.280 11.572 1.00 93.25 210 LEU A O 1
ATOM 1650 N N . PHE A 1 211 ? -4.864 13.696 11.092 1.00 91.12 211 PHE A N 1
ATOM 1651 C CA . PHE A 1 211 ? -4.875 12.990 9.811 1.00 91.12 211 PHE A CA 1
ATOM 1652 C C . PHE A 1 211 ? -3.870 13.578 8.817 1.00 91.12 211 PHE A C 1
ATOM 1654 O O . PHE A 1 211 ? -3.124 12.836 8.174 1.00 91.12 211 PHE A O 1
ATOM 1661 N N . LEU A 1 212 ? -3.777 14.910 8.742 1.00 94.31 212 LEU A N 1
ATOM 1662 C CA . LEU A 1 212 ? -2.754 15.596 7.954 1.00 94.31 212 LEU A CA 1
ATOM 1663 C C . LEU A 1 212 ? -1.345 15.217 8.424 1.00 94.31 212 LEU A C 1
ATOM 1665 O O . LEU A 1 212 ? -0.497 14.880 7.600 1.00 94.31 212 LEU A O 1
ATOM 1669 N N . GLY A 1 213 ? -1.098 15.236 9.734 1.00 95.62 213 GLY A N 1
ATOM 1670 C CA . GLY A 1 213 ? 0.173 14.847 10.341 1.00 95.62 213 GLY A CA 1
ATOM 1671 C C . GLY A 1 213 ? 0.564 13.426 10.018 1.00 95.62 213 GLY A C 1
ATOM 1672 O O . GLY A 1 213 ? 1.706 13.164 9.650 1.00 95.62 213 GLY A O 1
ATOM 1673 N N . VAL A 1 214 ? -0.402 12.523 10.115 1.00 94.00 214 VAL A N 1
ATOM 1674 C CA . VAL A 1 214 ? -0.224 11.111 9.823 1.00 94.00 214 VAL A CA 1
ATOM 1675 C C . VAL A 1 214 ? 0.120 10.941 8.341 1.00 94.00 214 VAL A C 1
ATOM 1677 O O . VAL A 1 214 ? 1.205 10.433 8.047 1.00 94.00 214 VAL A O 1
ATOM 1680 N N . CYS A 1 215 ? -0.677 11.498 7.418 1.00 94.25 215 CYS A N 1
ATOM 1681 C CA . CYS A 1 215 ? -0.387 11.512 5.975 1.00 94.25 215 CYS A CA 1
ATOM 1682 C C . CYS A 1 215 ? 1.009 12.064 5.664 1.00 94.25 215 CYS A C 1
ATOM 1684 O O . CYS A 1 215 ? 1.763 11.456 4.906 1.00 94.25 215 CYS A O 1
ATOM 1686 N N . MET A 1 216 ? 1.365 13.207 6.256 1.00 96.31 216 MET A N 1
ATOM 1687 C CA . MET A 1 216 ? 2.659 13.854 6.054 1.00 96.31 216 MET A CA 1
ATOM 1688 C C . MET A 1 216 ? 3.811 13.048 6.637 1.00 96.31 216 MET A C 1
ATOM 1690 O O . MET A 1 216 ? 4.872 13.037 6.033 1.00 96.31 216 MET A O 1
ATOM 1694 N N . PHE A 1 217 ? 3.643 12.387 7.780 1.00 96.06 217 PHE A N 1
ATOM 1695 C CA . PHE A 1 217 ? 4.718 11.640 8.429 1.00 96.06 217 PHE A CA 1
ATOM 1696 C C . PHE A 1 217 ? 5.024 10.337 7.687 1.00 96.06 217 PHE A C 1
ATOM 1698 O O . PHE A 1 217 ? 6.186 10.043 7.400 1.00 96.06 217 PHE A O 1
ATOM 1705 N N . PHE A 1 218 ? 3.995 9.574 7.336 1.00 94.25 218 PHE A N 1
ATOM 1706 C CA . PHE A 1 218 ? 4.163 8.207 6.856 1.00 94.25 218 PHE A CA 1
ATOM 1707 C C . PHE A 1 218 ? 4.260 8.097 5.327 1.00 94.25 218 PHE A C 1
ATOM 1709 O O . PHE A 1 218 ? 5.128 7.383 4.830 1.00 94.25 218 PHE A O 1
ATOM 1716 N N . PHE A 1 219 ? 3.432 8.784 4.534 1.00 93.06 219 PHE A N 1
ATOM 1717 C CA . PHE A 1 219 ? 3.467 8.593 3.073 1.00 93.06 219 PHE A CA 1
ATOM 1718 C C . PHE A 1 219 ? 4.760 9.070 2.387 1.00 93.06 219 PHE A C 1
ATOM 1720 O O . PHE A 1 219 ? 5.238 8.382 1.480 1.00 93.06 219 PHE A O 1
ATOM 1727 N N . PRO A 1 220 ? 5.395 10.187 2.786 1.00 95.19 220 PRO A N 1
ATOM 1728 C CA . PRO A 1 220 ? 6.562 10.699 2.070 1.00 95.19 220 PRO A CA 1
ATOM 1729 C C . PRO A 1 220 ? 7.786 9.779 2.092 1.00 95.19 220 PRO A C 1
ATOM 1731 O O . PRO A 1 220 ? 8.423 9.660 1.048 1.00 95.19 220 PRO A O 1
ATOM 1734 N N . PRO A 1 221 ? 8.124 9.069 3.187 1.00 93.12 221 PRO A N 1
ATOM 1735 C CA . PRO A 1 221 ? 9.143 8.020 3.151 1.00 93.12 221 PRO A CA 1
ATOM 1736 C C . PRO A 1 221 ? 8.894 6.953 2.076 1.00 93.12 221 PRO A C 1
ATOM 1738 O O . PRO A 1 221 ? 9.831 6.553 1.384 1.00 93.12 221 PRO A O 1
ATOM 1741 N N . VAL A 1 222 ? 7.641 6.529 1.878 1.00 90.25 222 VAL A N 1
ATOM 1742 C CA . VAL A 1 222 ? 7.283 5.564 0.824 1.00 90.25 222 VAL A CA 1
ATOM 1743 C C . VAL A 1 222 ? 7.491 6.175 -0.559 1.00 90.25 222 VAL A C 1
ATOM 1745 O O . VAL A 1 222 ? 8.107 5.542 -1.418 1.00 90.25 222 VAL A O 1
ATOM 1748 N N . LEU A 1 223 ? 7.070 7.427 -0.760 1.00 89.62 223 LEU A N 1
ATOM 1749 C CA . LEU A 1 223 ? 7.311 8.161 -2.007 1.00 89.62 223 LEU A CA 1
ATOM 1750 C C . LEU A 1 223 ? 8.809 8.344 -2.281 1.00 89.62 223 LEU A C 1
ATOM 1752 O O . LEU A 1 223 ? 9.242 8.195 -3.421 1.00 89.62 223 LEU A O 1
ATOM 1756 N N . ALA A 1 224 ? 9.619 8.595 -1.250 1.00 92.00 224 ALA A N 1
ATOM 1757 C CA . ALA A 1 224 ? 11.069 8.694 -1.367 1.00 92.00 224 ALA A CA 1
ATOM 1758 C C . ALA A 1 224 ? 11.691 7.362 -1.803 1.00 92.00 224 ALA A C 1
ATOM 1760 O O . ALA A 1 224 ? 12.556 7.354 -2.677 1.00 92.00 224 ALA A O 1
ATOM 1761 N N . LEU A 1 225 ? 11.237 6.235 -1.245 1.00 88.88 225 LEU A N 1
ATOM 1762 C CA . LEU A 1 225 ? 11.683 4.899 -1.652 1.00 88.88 225 LEU A CA 1
ATOM 1763 C C . LEU A 1 225 ? 11.257 4.579 -3.087 1.00 88.88 225 LEU A C 1
ATOM 1765 O O . LEU A 1 225 ? 12.082 4.129 -3.885 1.00 88.88 225 LEU A O 1
ATOM 1769 N N . GLN A 1 226 ? 10.003 4.858 -3.447 1.00 86.81 226 GLN A N 1
ATOM 1770 C CA . GLN A 1 226 ? 9.517 4.687 -4.816 1.00 86.81 226 GLN A CA 1
ATOM 1771 C C . GLN A 1 226 ? 10.304 5.561 -5.795 1.00 86.81 226 GLN A C 1
ATOM 1773 O O . GLN A 1 226 ? 10.720 5.064 -6.839 1.00 86.81 226 GLN A O 1
ATOM 1778 N N . TRP A 1 227 ? 10.592 6.817 -5.449 1.00 87.81 227 TRP A N 1
ATOM 1779 C CA . TRP A 1 227 ? 11.446 7.698 -6.246 1.00 87.81 227 TRP A CA 1
ATOM 1780 C C . TRP A 1 227 ? 12.863 7.136 -6.368 1.00 87.81 227 TRP A C 1
ATOM 1782 O O . TRP A 1 227 ? 13.430 7.050 -7.455 1.00 87.81 227 TRP A O 1
ATOM 1792 N N . TRP A 1 228 ? 13.450 6.681 -5.266 1.00 87.81 228 TRP A N 1
ATOM 1793 C CA . TRP A 1 228 ? 14.826 6.207 -5.269 1.00 87.81 228 TRP A CA 1
ATOM 1794 C C . TRP A 1 228 ? 15.001 4.928 -6.092 1.00 87.81 228 TRP A C 1
ATOM 1796 O O . TRP A 1 228 ? 15.918 4.836 -6.911 1.00 87.81 228 TRP A O 1
ATOM 1806 N N . PHE A 1 229 ? 14.120 3.946 -5.933 1.00 83.38 229 PHE A N 1
ATOM 1807 C CA . PHE A 1 229 ? 14.267 2.644 -6.586 1.00 83.38 229 PHE A CA 1
ATOM 1808 C C . PHE A 1 229 ? 13.517 2.538 -7.917 1.00 83.38 229 PHE A C 1
ATOM 1810 O O . PHE A 1 229 ? 13.991 1.863 -8.827 1.00 83.38 229 PHE A O 1
ATOM 1817 N N . GLY A 1 230 ? 12.384 3.220 -8.061 1.00 76.75 230 GLY A N 1
ATOM 1818 C CA . GLY A 1 230 ? 11.462 3.033 -9.179 1.00 76.75 230 GLY A CA 1
ATOM 1819 C C . GLY A 1 230 ? 11.475 4.127 -10.250 1.00 76.75 230 GLY A C 1
ATOM 1820 O O . GLY A 1 230 ? 10.881 3.904 -11.301 1.00 76.75 230 GLY A O 1
ATOM 1821 N N . LEU A 1 231 ? 12.161 5.266 -10.055 1.00 72.94 231 LEU A N 1
ATOM 1822 C CA . LEU A 1 231 ? 12.069 6.439 -10.951 1.00 72.94 231 LEU A CA 1
ATOM 1823 C C . LEU A 1 231 ? 12.226 6.124 -12.437 1.00 72.94 231 LEU A C 1
ATOM 1825 O O . LEU A 1 231 ? 11.505 6.665 -13.273 1.00 72.94 231 LEU A O 1
ATOM 1829 N N . ARG A 1 232 ? 13.157 5.238 -12.790 1.00 69.56 232 ARG A N 1
ATOM 1830 C CA . ARG A 1 232 ? 13.371 4.853 -14.193 1.00 69.56 232 ARG A CA 1
ATOM 1831 C C . ARG A 1 232 ? 12.204 4.071 -14.774 1.00 69.56 232 ARG A C 1
ATOM 1833 O O . ARG A 1 232 ? 11.895 4.245 -15.946 1.00 69.56 232 ARG A O 1
ATOM 1840 N N . LEU A 1 233 ? 11.552 3.258 -13.953 1.00 68.06 233 LEU A N 1
ATOM 1841 C CA . LEU A 1 233 ? 10.460 2.398 -14.375 1.00 68.06 233 LEU A CA 1
ATOM 1842 C C . LEU A 1 233 ? 9.227 3.226 -14.772 1.00 68.06 233 LEU A C 1
ATOM 1844 O O . LEU A 1 233 ? 8.662 3.015 -15.842 1.00 68.06 233 LEU A O 1
ATOM 1848 N N . PHE A 1 234 ? 8.847 4.219 -13.962 1.00 71.81 234 PHE A N 1
ATOM 1849 C CA . PHE A 1 234 ? 7.661 5.039 -14.233 1.00 71.81 234 PHE A CA 1
ATOM 1850 C C . PHE A 1 234 ? 7.926 6.298 -15.066 1.00 71.81 234 PHE A C 1
ATOM 1852 O O . PHE A 1 234 ? 7.006 6.787 -15.712 1.00 71.81 234 PHE A O 1
ATOM 1859 N N . SER A 1 235 ? 9.162 6.802 -15.148 1.00 75.19 235 SER A N 1
ATOM 1860 C CA . SER A 1 235 ? 9.477 7.914 -16.065 1.00 75.19 235 SER A CA 1
ATOM 1861 C C . SER A 1 235 ? 9.453 7.505 -17.541 1.00 75.19 235 SER A C 1
ATOM 1863 O O . SER A 1 235 ? 9.152 8.332 -18.397 1.00 75.19 235 SER A O 1
ATOM 1865 N N . GLN A 1 236 ? 9.733 6.236 -17.852 1.00 81.62 236 GLN A N 1
ATOM 1866 C CA . GLN A 1 236 ? 9.717 5.730 -19.229 1.00 81.62 236 GLN A CA 1
ATOM 1867 C C . GLN A 1 236 ? 8.313 5.351 -19.710 1.00 81.62 236 GLN A C 1
ATOM 1869 O O . GLN A 1 236 ? 8.014 5.482 -20.896 1.00 81.62 236 GLN A O 1
ATOM 1874 N N . ARG A 1 237 ? 7.455 4.873 -18.800 1.00 85.56 237 ARG A N 1
ATOM 1875 C CA . ARG A 1 237 ? 6.095 4.393 -19.101 1.00 85.56 237 ARG A CA 1
ATOM 1876 C C . ARG A 1 237 ? 5.070 4.950 -18.100 1.00 85.56 237 ARG A C 1
ATOM 1878 O O . ARG A 1 237 ? 4.444 4.187 -17.359 1.00 85.56 237 ARG A O 1
ATOM 1885 N N . PRO A 1 238 ? 4.917 6.289 -18.029 1.00 88.12 238 PRO A N 1
ATOM 1886 C CA . PRO A 1 238 ? 4.133 6.936 -16.980 1.00 88.12 238 PRO A CA 1
ATOM 1887 C C . PRO A 1 238 ? 2.644 6.619 -17.082 1.00 88.12 238 PRO A C 1
ATOM 1889 O O . PRO A 1 238 ? 1.990 6.480 -16.057 1.00 88.12 238 PRO A O 1
ATOM 1892 N N . LEU A 1 239 ? 2.100 6.470 -18.294 1.00 91.25 239 LEU A N 1
ATOM 1893 C CA . LEU A 1 239 ? 0.680 6.169 -18.483 1.00 91.25 239 LEU A CA 1
ATOM 1894 C C . LEU A 1 239 ? 0.336 4.753 -18.026 1.00 91.25 239 LEU A C 1
ATOM 1896 O O . LEU A 1 239 ? -0.700 4.548 -17.406 1.00 91.25 239 LEU A O 1
ATOM 1900 N N . GLU A 1 240 ? 1.200 3.781 -18.298 1.00 89.94 240 GLU A N 1
ATOM 1901 C CA . GLU A 1 240 ? 1.011 2.401 -17.855 1.00 89.94 240 GLU A CA 1
ATOM 1902 C C . GLU A 1 240 ? 1.161 2.272 -16.343 1.00 89.94 240 GLU A C 1
ATOM 1904 O O . GLU A 1 240 ? 0.376 1.570 -15.709 1.00 89.94 240 GLU A O 1
ATOM 1909 N N . TRP A 1 241 ? 2.119 2.991 -15.757 1.00 88.81 241 TRP A N 1
ATOM 1910 C CA . TRP A 1 241 ? 2.254 3.066 -14.307 1.00 88.81 241 TRP A CA 1
ATOM 1911 C C . TRP A 1 241 ? 1.038 3.737 -13.652 1.00 88.81 241 TRP A C 1
ATOM 1913 O O . TRP A 1 241 ? 0.451 3.167 -12.735 1.00 88.81 241 TRP A O 1
ATOM 1923 N N . LEU A 1 242 ? 0.600 4.897 -14.157 1.00 91.25 242 LEU A N 1
ATOM 1924 C CA . LEU A 1 242 ? -0.606 5.583 -13.676 1.00 91.25 242 LEU A CA 1
ATOM 1925 C C . LEU A 1 242 ? -1.857 4.722 -13.856 1.00 91.25 242 LEU A C 1
ATOM 1927 O O . LEU A 1 242 ? -2.715 4.708 -12.980 1.00 91.25 242 LEU A O 1
ATOM 1931 N N . GLY A 1 243 ? -1.952 3.985 -14.962 1.00 93.00 243 GLY A N 1
ATOM 1932 C CA . GLY A 1 243 ? -3.023 3.027 -15.204 1.00 93.00 243 GLY A CA 1
ATOM 1933 C C . GLY A 1 243 ? -3.039 1.915 -14.158 1.00 93.00 243 GLY A C 1
ATOM 1934 O O . GLY A 1 243 ? -4.107 1.589 -13.647 1.00 93.00 243 GLY A O 1
ATOM 1935 N N . ALA A 1 244 ? -1.872 1.382 -13.788 1.00 91.00 244 ALA A N 1
ATOM 1936 C CA . ALA A 1 244 ? -1.762 0.315 -12.797 1.00 91.00 244 ALA A CA 1
ATOM 1937 C C . ALA A 1 244 ? -2.130 0.794 -11.391 1.00 91.00 244 ALA A C 1
ATOM 1939 O O . ALA A 1 244 ? -2.909 0.132 -10.698 1.00 91.00 244 ALA A O 1
ATOM 1940 N N . VAL A 1 245 ? -1.615 1.963 -10.998 1.00 91.56 245 VAL A N 1
ATOM 1941 C CA . VAL A 1 245 ? -1.961 2.618 -9.730 1.00 91.56 245 VAL A CA 1
ATOM 1942 C C . VAL A 1 245 ? -3.453 2.926 -9.705 1.00 91.56 245 VAL A C 1
ATOM 1944 O O . VAL A 1 245 ? -4.154 2.461 -8.817 1.00 91.56 245 VAL A O 1
ATOM 1947 N N . GLY A 1 246 ? -3.965 3.629 -10.716 1.00 94.25 246 GLY A N 1
ATOM 1948 C CA . GLY A 1 246 ? -5.369 4.023 -10.792 1.00 94.25 246 GLY A CA 1
ATOM 1949 C C . GLY A 1 246 ? -6.321 2.830 -10.763 1.00 94.25 246 GLY A C 1
ATOM 1950 O O . GLY A 1 246 ? -7.298 2.856 -10.019 1.00 94.25 246 GLY A O 1
ATOM 1951 N N . MET A 1 247 ? -6.024 1.766 -11.514 1.00 93.19 247 MET A N 1
ATOM 1952 C CA . MET A 1 247 ? -6.833 0.545 -11.532 1.00 93.19 247 MET A CA 1
ATOM 1953 C C . MET A 1 247 ? -6.848 -0.142 -10.165 1.00 93.19 247 MET A C 1
ATOM 1955 O O . MET A 1 247 ? -7.924 -0.440 -9.650 1.00 93.19 247 MET A O 1
ATOM 1959 N N . THR A 1 248 ? -5.675 -0.359 -9.568 1.00 93.50 248 THR A N 1
ATOM 1960 C CA . THR A 1 248 ? -5.570 -1.048 -8.273 1.00 93.50 248 THR A CA 1
ATOM 1961 C C . THR A 1 248 ? -6.208 -0.216 -7.161 1.00 93.50 248 THR A C 1
ATOM 1963 O O . THR A 1 248 ? -7.048 -0.723 -6.424 1.00 93.50 248 THR A O 1
ATOM 1966 N N . SER A 1 249 ? -5.895 1.081 -7.087 1.00 93.88 249 SER A N 1
ATOM 1967 C CA . SER A 1 249 ? -6.456 1.986 -6.080 1.00 93.88 249 SER A CA 1
ATOM 1968 C C . SER A 1 249 ? -7.971 2.101 -6.195 1.00 93.88 249 SER A C 1
ATOM 1970 O O . SER A 1 249 ? -8.653 2.011 -5.184 1.00 93.88 249 SER A O 1
ATOM 1972 N N . SER A 1 250 ? -8.520 2.246 -7.405 1.00 95.31 250 SER A N 1
ATOM 1973 C CA . SER A 1 250 ? -9.978 2.346 -7.581 1.00 95.31 250 SER A CA 1
ATOM 1974 C C . SER A 1 250 ? -10.693 1.075 -7.125 1.00 95.31 250 SER A C 1
ATOM 1976 O O . SER A 1 250 ? -11.768 1.153 -6.536 1.00 95.31 250 SER A O 1
ATOM 1978 N N . TYR A 1 251 ? -10.091 -0.091 -7.379 1.00 94.12 251 TYR A N 1
ATOM 1979 C CA . TYR A 1 251 ? -10.639 -1.372 -6.947 1.00 94.12 251 TYR A CA 1
ATOM 1980 C C . TYR A 1 251 ? -10.658 -1.497 -5.421 1.00 94.12 251 TYR A C 1
ATOM 1982 O O . TYR A 1 251 ? -11.698 -1.794 -4.838 1.00 94.12 251 TYR A O 1
ATOM 1990 N N . VAL A 1 252 ? -9.527 -1.208 -4.777 1.00 93.50 252 VAL A N 1
ATOM 1991 C CA . VAL A 1 252 ? -9.369 -1.326 -3.322 1.00 93.50 252 VAL A CA 1
ATOM 1992 C C . VAL A 1 252 ? -10.211 -0.289 -2.582 1.00 93.50 252 VAL A C 1
ATOM 1994 O O . VAL A 1 252 ? -10.918 -0.656 -1.655 1.00 93.50 252 VAL A O 1
ATOM 1997 N N . ILE A 1 253 ? -10.267 0.959 -3.061 1.00 94.44 253 ILE A N 1
ATOM 1998 C CA . ILE A 1 253 ? -11.186 1.984 -2.530 1.00 94.44 253 ILE A CA 1
ATOM 1999 C C . ILE A 1 253 ? -12.643 1.518 -2.635 1.00 94.44 253 ILE A C 1
ATOM 2001 O O . ILE A 1 253 ? -13.448 1.772 -1.737 1.00 94.44 253 ILE A O 1
ATOM 2005 N N . GLY A 1 254 ? -13.002 0.839 -3.728 1.00 94.50 254 GLY A N 1
ATOM 2006 C CA . GLY A 1 254 ? -14.324 0.244 -3.898 1.00 94.50 254 GLY A CA 1
ATOM 2007 C C . GLY A 1 254 ? -14.620 -0.837 -2.857 1.00 94.50 254 GLY A C 1
ATOM 2008 O O . GLY A 1 254 ? -15.712 -0.840 -2.288 1.00 94.50 254 GLY A O 1
ATOM 2009 N N . LEU A 1 255 ? -13.650 -1.713 -2.577 1.00 93.44 255 LEU A N 1
ATOM 2010 C CA . LEU A 1 255 ? -13.768 -2.736 -1.535 1.00 93.44 255 LEU A CA 1
ATOM 2011 C C . LEU A 1 255 ? -13.856 -2.125 -0.134 1.00 93.44 255 LEU A C 1
ATOM 2013 O O . LEU A 1 255 ? -14.743 -2.517 0.616 1.00 93.44 255 LEU A O 1
ATOM 2017 N N . ASP A 1 256 ? -13.030 -1.131 0.190 1.00 92.38 256 ASP A N 1
ATOM 2018 C CA . ASP A 1 256 ? -13.094 -0.400 1.465 1.00 92.38 256 ASP A CA 1
ATOM 2019 C C . ASP A 1 256 ? -14.454 0.278 1.652 1.00 92.38 256 ASP A C 1
ATOM 2021 O O . ASP A 1 256 ? -15.107 0.141 2.686 1.00 92.38 256 ASP A O 1
ATOM 2025 N N . SER A 1 257 ? -14.944 0.945 0.604 1.00 92.38 257 SER A N 1
ATOM 2026 C CA . SER A 1 257 ? -16.261 1.587 0.614 1.00 92.38 257 SER A CA 1
ATOM 2027 C C . SER A 1 257 ? -17.392 0.583 0.831 1.00 92.38 257 SER A C 1
ATOM 2029 O O . SER A 1 257 ? -18.411 0.917 1.437 1.00 92.38 257 SER A O 1
ATOM 2031 N N . TRP A 1 258 ? -17.251 -0.634 0.305 1.00 92.25 258 TRP A N 1
ATOM 2032 C CA . TRP A 1 258 ? -18.219 -1.702 0.517 1.00 92.25 258 TRP A CA 1
ATOM 2033 C C . TRP A 1 258 ? -18.113 -2.283 1.929 1.00 92.25 258 TRP A C 1
ATOM 2035 O O . TRP A 1 258 ? -19.135 -2.414 2.596 1.00 92.25 258 TRP A O 1
ATOM 2045 N N . ALA A 1 259 ? -16.901 -2.515 2.431 1.00 91.81 259 ALA A N 1
ATOM 2046 C CA . ALA A 1 259 ? -16.645 -2.989 3.788 1.00 91.81 259 ALA A CA 1
ATOM 2047 C C . ALA A 1 259 ? -17.266 -2.075 4.854 1.00 91.81 259 ALA A C 1
ATOM 2049 O O . ALA A 1 259 ? -17.912 -2.560 5.782 1.00 91.81 259 ALA A O 1
ATOM 2050 N N . MET A 1 260 ? -17.148 -0.755 4.681 1.00 92.06 260 MET A N 1
ATOM 2051 C CA . MET A 1 260 ? -17.781 0.226 5.567 1.00 92.06 260 MET A CA 1
ATOM 2052 C C . MET A 1 260 ? -19.314 0.162 5.530 1.00 92.06 260 MET A C 1
ATOM 2054 O O . MET A 1 260 ? -19.966 0.317 6.561 1.00 92.06 260 MET A O 1
ATOM 2058 N N . ARG A 1 261 ? -19.915 -0.068 4.352 1.00 91.25 261 ARG A N 1
ATOM 2059 C CA . ARG A 1 261 ? -21.380 -0.200 4.211 1.00 91.25 261 ARG A CA 1
ATOM 2060 C C . ARG A 1 261 ? -21.913 -1.465 4.869 1.00 91.25 261 ARG A C 1
ATOM 2062 O O . ARG A 1 261 ? -23.009 -1.433 5.417 1.00 91.25 261 ARG A O 1
ATOM 2069 N N . GLU A 1 262 ? -21.139 -2.542 4.815 1.00 90.56 262 GLU A N 1
ATOM 2070 C CA . GLU A 1 262 ? -21.446 -3.815 5.477 1.00 90.56 262 GLU A CA 1
ATOM 2071 C C . GLU A 1 262 ? -21.075 -3.811 6.969 1.00 90.56 262 GLU A C 1
ATOM 2073 O O . GLU A 1 262 ? -21.267 -4.813 7.648 1.00 90.56 262 GLU A O 1
ATOM 2078 N N . GLY A 1 263 ? -20.546 -2.699 7.494 1.00 90.56 263 GLY A N 1
ATOM 2079 C CA . GLY A 1 263 ? -20.229 -2.548 8.913 1.00 90.56 263 GLY A CA 1
ATOM 2080 C C . GLY A 1 263 ? -19.006 -3.334 9.385 1.00 90.56 263 GLY A C 1
ATOM 2081 O O . GLY A 1 263 ? -18.860 -3.560 10.580 1.00 90.56 263 GLY A O 1
ATOM 2082 N N . ILE A 1 264 ? -18.108 -3.744 8.480 1.00 92.31 264 ILE A N 1
ATOM 2083 C CA . ILE A 1 264 ? -16.849 -4.410 8.864 1.00 92.31 264 ILE A CA 1
ATOM 2084 C C . ILE A 1 264 ? -15.980 -3.448 9.681 1.00 92.31 264 ILE A C 1
ATOM 2086 O O . ILE A 1 264 ? -15.376 -3.836 10.685 1.00 92.31 264 ILE A O 1
ATOM 2090 N N . TRP A 1 265 ? -15.935 -2.182 9.266 1.00 90.38 265 TRP A N 1
ATOM 2091 C CA . TRP A 1 265 ? -15.252 -1.126 9.997 1.00 90.38 265 TRP A CA 1
ATOM 2092 C C . TRP A 1 265 ? -15.918 0.236 9.804 1.00 90.38 265 TRP A C 1
ATOM 2094 O O . TRP A 1 265 ? -16.628 0.478 8.826 1.00 90.38 265 TRP A O 1
ATOM 2104 N N . HIS A 1 266 ? -15.695 1.125 10.767 1.00 89.88 266 HIS A N 1
ATOM 2105 C CA . HIS A 1 266 ? -16.319 2.442 10.849 1.00 89.88 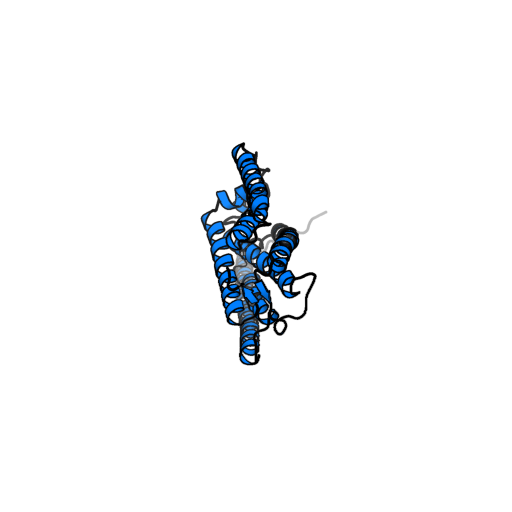266 HIS A CA 1
ATOM 2106 C C . HIS A 1 266 ? -15.271 3.515 11.125 1.00 89.88 266 HIS A C 1
ATOM 2108 O O . HIS A 1 266 ? -14.405 3.311 11.974 1.00 89.88 266 HIS A O 1
ATOM 2114 N N . LEU A 1 267 ? -15.390 4.660 10.450 1.00 87.00 267 LEU A N 1
ATOM 2115 C CA . LEU A 1 267 ? -14.664 5.885 10.794 1.00 87.00 267 LEU A CA 1
ATOM 2116 C C . LEU A 1 267 ? -15.329 6.574 11.994 1.00 87.00 267 LEU A C 1
ATOM 2118 O O . LEU A 1 267 ? -16.533 6.410 12.210 1.00 87.00 267 LEU A O 1
ATOM 2122 N N . SER A 1 268 ? -14.562 7.348 12.762 1.00 81.81 268 SER A N 1
ATOM 2123 C CA . SER A 1 268 ? -15.120 8.241 13.778 1.00 81.81 268 SER A CA 1
ATOM 2124 C C . SER A 1 268 ? -16.084 9.237 13.123 1.00 81.81 268 SER A C 1
ATOM 2126 O O . SER A 1 268 ? -15.870 9.696 12.002 1.00 81.81 268 SER A O 1
ATOM 2128 N N . GLU A 1 269 ? -17.154 9.606 13.830 1.00 72.06 269 GLU A N 1
ATOM 2129 C CA . GLU A 1 269 ? -18.125 10.606 13.347 1.00 72.06 269 GLU A CA 1
ATOM 2130 C C . GLU A 1 269 ? -17.520 12.017 13.203 1.00 72.06 269 GLU A C 1
ATOM 2132 O O . GLU A 1 269 ? -18.146 12.917 12.645 1.00 72.06 269 GLU A O 1
ATOM 2137 N N . SER A 1 270 ? -16.315 12.213 13.733 1.00 59.25 270 SER A N 1
ATOM 2138 C CA . SER A 1 270 ? -15.546 13.454 13.750 1.00 59.25 270 SER A CA 1
ATOM 2139 C C . SER A 1 270 ? -14.576 13.614 12.571 1.00 59.25 270 SER A C 1
ATOM 2141 O O . SER A 1 270 ? -13.944 14.671 12.475 1.00 59.25 270 SER A O 1
ATOM 2143 N N . THR A 1 271 ? -14.481 12.616 11.679 1.00 51.12 271 THR A N 1
ATOM 2144 C CA . THR A 1 271 ? -13.611 12.639 10.487 1.00 51.12 271 THR A CA 1
ATOM 2145 C C . THR A 1 271 ? -14.268 13.310 9.280 1.00 51.12 271 THR A C 1
ATOM 2147 O O . THR A 1 271 ? -15.437 12.991 8.966 1.00 51.12 271 THR A O 1
#

Organism: Guillardia theta (strain CCMP2712) (NCBI:txid905079)

Foldseek 3Di:
DDDDDDPDDDPVVVVVVVVVVVVVVVVVVVVVVVVLVVVLVVVLVVLVVVLVVCVVPDPFAALVSLVSLLCSVLSCQCSDPPRQPPPPDPVSVCVLVVVLVVQLVVLLVQVVVLCLLCVVVVQKDFDPVRAPDDDRSDGPSVNVVSSSLSSLLSRQLSSLLHDPDPVSVVCVVPPDDDDDDPVLVVLLVVLCVQLVVLVVQCPDPQVVSNVSSSCSNRVSNVVNVCSRPPVVSCVVPVVSNCVSCVVSVVSVVVSVVVCVVSRRMDGPPND